Protein AF-A0A3N1QPF3-F1 (afdb_monomer_lite)

Structure (mmCIF, N/CA/C/O backbone):
data_AF-A0A3N1QPF3-F1
#
_entry.id   AF-A0A3N1QPF3-F1
#
loop_
_atom_site.group_PDB
_atom_site.id
_atom_site.type_symbol
_atom_site.label_atom_id
_atom_site.label_alt_id
_atom_site.label_comp_id
_atom_site.label_asym_id
_atom_site.label_entity_id
_atom_site.label_seq_id
_atom_site.pdbx_PDB_ins_code
_atom_site.Cartn_x
_atom_site.Cartn_y
_atom_site.Cartn_z
_atom_site.occupancy
_atom_site.B_iso_or_equiv
_atom_site.auth_seq_id
_atom_site.auth_comp_id
_atom_site.auth_asym_id
_atom_site.auth_atom_id
_atom_site.pdbx_PDB_model_num
ATOM 1 N N . MET A 1 1 ? -8.537 -11.549 -10.280 1.00 58.50 1 MET A N 1
ATOM 2 C CA . MET A 1 1 ? -7.767 -11.095 -11.447 1.00 58.50 1 MET A CA 1
ATOM 3 C C . MET A 1 1 ? -8.236 -9.709 -11.855 1.00 58.50 1 MET A C 1
ATOM 5 O O . MET A 1 1 ? -9.375 -9.559 -12.296 1.00 58.50 1 MET A O 1
ATOM 9 N N . VAL A 1 2 ? -7.384 -8.704 -11.651 1.00 66.38 2 VAL A N 1
ATOM 10 C CA . VAL A 1 2 ? -7.637 -7.300 -12.033 1.00 66.38 2 VAL A CA 1
ATOM 11 C C . VAL A 1 2 ? -7.637 -7.158 -13.560 1.00 66.38 2 VAL A C 1
ATOM 13 O O . VAL A 1 2 ? -6.760 -7.697 -14.236 1.00 66.38 2 VAL A O 1
ATOM 16 N N . ARG A 1 3 ? -8.607 -6.430 -14.134 1.00 69.81 3 ARG A N 1
ATOM 17 C CA . ARG A 1 3 ? -8.648 -6.203 -15.590 1.00 69.81 3 ARG A CA 1
ATOM 18 C C . ARG A 1 3 ? -7.590 -5.172 -15.995 1.00 69.81 3 ARG A C 1
ATOM 20 O O . ARG A 1 3 ? -7.490 -4.105 -15.394 1.00 69.81 3 ARG A O 1
ATOM 27 N N . ARG A 1 4 ? -6.826 -5.473 -17.048 1.00 68.19 4 ARG A N 1
ATOM 28 C CA . ARG A 1 4 ? -5.718 -4.634 -17.532 1.00 68.19 4 ARG A CA 1
ATOM 29 C C . ARG A 1 4 ? -6.187 -3.682 -18.633 1.00 68.19 4 ARG A C 1
ATOM 31 O O . ARG A 1 4 ? -6.925 -4.093 -19.527 1.00 68.19 4 ARG A O 1
ATOM 38 N N . LEU A 1 5 ? -5.766 -2.422 -18.566 1.00 58.72 5 LEU A N 1
ATOM 39 C CA . LEU A 1 5 ? -5.985 -1.431 -19.625 1.00 58.72 5 LEU A CA 1
ATOM 40 C C . LEU A 1 5 ? -4.748 -1.366 -20.533 1.00 58.72 5 LEU A C 1
ATOM 42 O O . LEU A 1 5 ? -3.650 -1.127 -20.038 1.00 58.72 5 LEU A O 1
ATOM 46 N N . SER A 1 6 ? -4.922 -1.602 -21.837 1.00 46.03 6 SER A N 1
ATOM 47 C CA . SER A 1 6 ? -3.844 -1.528 -22.834 1.00 46.03 6 SER A CA 1
ATOM 48 C C . SER A 1 6 ? -3.499 -0.084 -23.187 1.00 46.03 6 SER A C 1
ATOM 50 O O . SER A 1 6 ? -4.403 0.691 -23.492 1.00 46.03 6 SER A O 1
ATOM 52 N N . GLY A 1 7 ? -2.203 0.238 -23.228 1.00 46.12 7 GLY A N 1
ATOM 53 C CA . GLY A 1 7 ? -1.688 1.586 -23.492 1.00 46.12 7 GLY A CA 1
ATOM 54 C C . GLY A 1 7 ? -1.621 2.441 -22.225 1.00 46.12 7 GLY A C 1
ATOM 55 O O . GLY A 1 7 ? -2.417 2.246 -21.302 1.00 46.12 7 GLY A O 1
ATOM 56 N N . ALA A 1 8 ? -0.685 3.400 -22.182 1.00 43.81 8 ALA A N 1
ATOM 57 C CA . ALA A 1 8 ? -0.620 4.466 -21.174 1.00 43.81 8 ALA A CA 1
ATOM 58 C C . ALA A 1 8 ? -1.839 5.388 -21.338 1.00 43.81 8 ALA A C 1
ATOM 60 O O . ALA A 1 8 ? -1.758 6.534 -21.773 1.00 43.81 8 ALA A O 1
ATOM 61 N N . THR A 1 9 ? -3.026 4.835 -21.120 1.00 42.06 9 THR A N 1
ATOM 62 C CA . THR A 1 9 ? -4.259 5.498 -21.487 1.00 42.06 9 THR A CA 1
ATOM 63 C C . THR A 1 9 ? -4.557 6.487 -20.382 1.00 42.06 9 THR A C 1
ATOM 65 O O . THR A 1 9 ? -5.087 6.138 -19.333 1.00 42.06 9 THR A O 1
ATOM 68 N N . ARG A 1 10 ? -4.265 7.752 -20.670 1.00 45.09 10 ARG A N 1
ATOM 69 C CA . ARG A 1 10 ? -4.699 8.943 -19.93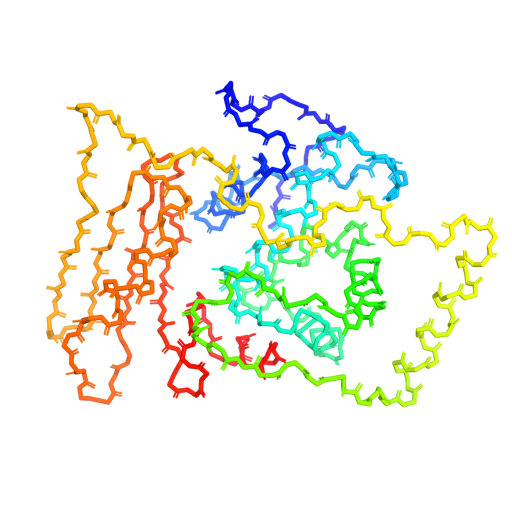0 1.00 45.09 10 ARG A CA 1
ATOM 70 C C . ARG A 1 10 ? -6.229 9.050 -19.770 1.00 45.09 10 ARG A C 1
ATOM 72 O O . ARG A 1 10 ? -6.704 10.019 -19.195 1.00 45.09 10 ARG A O 1
ATOM 79 N N . ALA A 1 11 ? -7.002 8.075 -20.265 1.00 40.00 11 ALA A N 1
ATOM 80 C CA . ALA A 1 11 ? -8.464 8.068 -20.351 1.00 40.00 11 ALA A CA 1
ATOM 81 C C . ALA A 1 11 ? -9.202 8.097 -18.999 1.00 40.00 11 ALA A C 1
ATOM 83 O O . ALA A 1 11 ? -10.427 8.037 -18.984 1.00 40.00 11 ALA A O 1
ATOM 84 N N . ALA A 1 12 ? -8.494 8.201 -17.876 1.00 43.81 12 ALA A N 1
ATOM 85 C CA . ALA A 1 12 ? -9.105 8.393 -16.568 1.00 43.81 12 ALA A CA 1
ATOM 86 C C . ALA A 1 12 ? -8.240 9.244 -15.625 1.00 43.81 12 ALA A C 1
ATOM 88 O O . ALA A 1 12 ? -8.283 9.020 -14.422 1.00 43.81 12 ALA A O 1
ATOM 89 N N . VAL A 1 13 ? -7.432 10.183 -16.135 1.00 45.72 13 VAL A N 1
ATOM 90 C CA . VAL A 1 13 ? -6.827 11.206 -15.264 1.00 45.72 13 VAL A CA 1
ATOM 91 C C . VAL A 1 13 ? -7.917 12.251 -15.003 1.00 45.72 13 VAL A C 1
ATOM 93 O O . VAL A 1 13 ? -8.289 12.946 -15.951 1.00 45.72 13 VAL A O 1
ATOM 96 N N . PRO A 1 14 ? -8.494 12.342 -13.790 1.00 42.75 14 PRO A N 1
ATOM 97 C CA . PRO A 1 14 ? -9.473 13.378 -13.489 1.00 42.75 14 PRO A CA 1
ATOM 98 C C . PRO A 1 14 ? -8.820 14.750 -13.686 1.00 42.75 14 PRO A C 1
ATOM 100 O O . PRO A 1 14 ? -7.653 14.936 -13.334 1.00 42.75 14 PRO A O 1
ATOM 103 N N . GLU A 1 15 ? -9.548 15.712 -14.252 1.00 39.09 15 GLU A N 1
ATOM 104 C CA . GLU A 1 15 ? -9.059 17.090 -14.340 1.00 39.09 15 GLU A CA 1
ATOM 105 C C . GLU A 1 15 ? -8.636 17.579 -12.943 1.00 39.09 15 GLU A C 1
ATOM 107 O O . GLU A 1 15 ? -9.408 17.491 -11.988 1.00 39.09 15 GLU A O 1
ATOM 112 N N . GLY A 1 16 ? -7.395 18.063 -12.818 1.00 42.41 16 GLY A N 1
ATOM 113 C CA . GLY A 1 16 ? -6.859 18.620 -11.572 1.00 42.41 16 GLY A CA 1
ATOM 114 C C . GLY A 1 16 ? -5.963 17.702 -10.731 1.00 42.41 16 GLY A C 1
ATOM 115 O O . GLY A 1 16 ? -5.537 18.135 -9.666 1.00 42.41 16 GLY A O 1
ATOM 116 N N . THR A 1 17 ? -5.639 16.477 -11.166 1.00 50.59 17 THR A N 1
ATOM 117 C CA . THR A 1 17 ? -4.553 15.706 -10.529 1.00 50.59 17 THR A CA 1
ATOM 118 C C . THR A 1 17 ? -3.213 16.062 -11.160 1.00 50.59 17 THR A C 1
ATOM 120 O O . THR A 1 17 ? -3.040 15.862 -12.369 1.00 50.59 17 THR A O 1
ATOM 123 N N . ASP A 1 18 ? -2.253 16.514 -10.352 1.00 54.97 18 ASP A N 1
ATOM 124 C CA . ASP A 1 18 ? -0.854 16.543 -10.762 1.00 54.97 18 ASP A CA 1
ATOM 125 C C . ASP A 1 18 ? -0.483 15.127 -11.198 1.00 54.97 18 ASP A C 1
ATOM 127 O O . ASP A 1 18 ? -0.748 14.136 -10.510 1.00 54.97 18 ASP A O 1
ATOM 131 N N . GLY A 1 19 ? 0.016 14.996 -12.425 1.00 62.47 19 GLY A N 1
ATOM 132 C CA . GLY A 1 19 ? 0.041 13.713 -13.122 1.00 62.47 19 GLY A CA 1
ATOM 133 C C . GLY A 1 19 ? 1.011 12.682 -12.537 1.00 62.47 19 GLY A C 1
ATOM 134 O O . GLY A 1 19 ? 1.323 11.725 -13.220 1.00 62.47 19 GLY A O 1
ATOM 135 N N . TRP A 1 20 ? 1.504 12.854 -11.314 1.00 73.81 20 TRP A N 1
ATOM 136 C CA . TRP A 1 20 ? 2.480 11.988 -10.658 1.00 73.81 20 TRP A CA 1
ATOM 137 C C . TRP A 1 20 ? 1.835 10.942 -9.754 1.00 73.81 20 TRP A C 1
ATOM 139 O O . TRP A 1 20 ? 2.455 9.925 -9.483 1.00 73.81 20 TRP A O 1
ATOM 149 N N . THR A 1 21 ? 0.589 11.138 -9.320 1.00 76.62 21 THR A N 1
ATOM 150 C CA . THR A 1 21 ? -0.117 10.231 -8.391 1.00 76.62 21 THR A CA 1
ATOM 151 C C . THR A 1 21 ? -1.486 9.788 -8.885 1.00 76.62 21 THR A C 1
ATOM 153 O O . THR A 1 21 ? -2.228 9.129 -8.157 1.00 76.62 21 THR A O 1
ATOM 156 N N . TRP A 1 22 ? -1.815 10.072 -10.146 1.00 79.12 22 TRP A N 1
ATOM 157 C CA . TRP A 1 22 ? -3.132 9.808 -10.735 1.00 79.12 22 TRP A CA 1
ATOM 158 C C . TRP A 1 22 ? -3.621 8.356 -10.571 1.00 79.12 22 TRP A C 1
ATOM 160 O O . TRP A 1 22 ? -4.824 8.126 -10.471 1.00 79.12 22 TRP A O 1
ATOM 170 N N . ALA A 1 23 ? -2.713 7.372 -10.526 1.00 84.00 23 ALA A N 1
ATOM 171 C CA . ALA A 1 23 ? -3.072 5.960 -10.385 1.00 84.00 23 ALA A CA 1
ATOM 172 C C . ALA A 1 23 ? -3.202 5.497 -8.921 1.00 84.00 23 ALA A C 1
ATOM 174 O O . ALA A 1 23 ? -3.710 4.404 -8.675 1.00 84.00 23 ALA A O 1
ATOM 175 N N . LEU A 1 24 ? -2.787 6.298 -7.933 1.00 85.62 24 LEU A N 1
ATOM 176 C CA . LEU A 1 24 ? -2.864 5.917 -6.521 1.00 85.62 24 LEU A CA 1
ATOM 177 C C . LEU A 1 24 ? -4.317 5.710 -6.037 1.00 85.62 24 LEU A C 1
ATOM 179 O O . LEU A 1 24 ? -4.578 4.679 -5.417 1.00 85.62 24 LEU A O 1
ATOM 183 N N . PRO A 1 25 ? -5.305 6.570 -6.370 1.00 86.94 25 PRO A N 1
ATOM 184 C CA . PRO A 1 25 ? -6.717 6.282 -6.089 1.00 86.94 25 PRO A CA 1
ATOM 185 C C . PRO A 1 25 ? -7.203 4.932 -6.643 1.00 86.94 25 PRO A C 1
ATOM 187 O O . PRO A 1 25 ? -8.023 4.265 -6.008 1.00 86.94 25 PRO A O 1
ATOM 190 N N . LEU A 1 26 ? -6.671 4.495 -7.793 1.00 89.69 26 LEU A N 1
ATOM 191 C CA . LEU A 1 26 ? -7.060 3.232 -8.430 1.00 89.69 26 LEU A CA 1
ATOM 192 C C . LEU A 1 26 ? -6.646 2.012 -7.604 1.00 89.69 26 LEU A C 1
ATOM 194 O O . LEU A 1 26 ? -7.301 0.977 -7.706 1.00 89.69 26 LEU A O 1
ATOM 198 N N . VAL A 1 27 ? -5.604 2.117 -6.772 1.00 92.19 27 VAL A N 1
ATOM 199 C CA . VAL A 1 27 ? -5.208 1.053 -5.832 1.00 92.19 27 VAL A CA 1
ATOM 200 C C . VAL A 1 27 ? -6.359 0.759 -4.877 1.00 92.19 27 VAL A C 1
ATOM 202 O O . VAL A 1 27 ? -6.833 -0.372 -4.790 1.00 92.19 27 VAL A O 1
ATOM 205 N N . PHE A 1 28 ? -6.856 1.797 -4.208 1.00 92.25 28 PHE A N 1
ATOM 206 C CA . PHE A 1 28 ? -7.917 1.681 -3.211 1.00 92.25 28 PHE A CA 1
ATOM 207 C C . PHE A 1 28 ? -9.238 1.240 -3.837 1.00 92.25 28 PHE A C 1
ATOM 209 O O . PHE A 1 28 ? -9.885 0.324 -3.334 1.00 92.25 28 PHE A O 1
ATOM 216 N N . GLN A 1 29 ? -9.595 1.811 -4.989 1.00 90.56 29 GLN A N 1
ATOM 217 C CA . GLN A 1 29 ? -10.780 1.392 -5.743 1.00 90.56 29 GLN A CA 1
ATOM 218 C C . GLN A 1 29 ? -10.693 -0.077 -6.173 1.00 90.56 29 GLN A C 1
ATOM 220 O O . GLN A 1 29 ? -11.681 -0.808 -6.093 1.00 90.56 29 GLN A O 1
ATOM 225 N N . SER A 1 30 ? -9.508 -0.533 -6.589 1.00 92.44 30 SER A N 1
ATOM 226 C CA . SER A 1 30 ? -9.303 -1.921 -7.006 1.00 92.44 30 SER A CA 1
ATOM 227 C C . SER A 1 30 ? -9.404 -2.900 -5.840 1.00 92.44 30 SER A C 1
ATOM 229 O O . SER A 1 30 ? -9.982 -3.971 -5.998 1.00 92.44 30 SER A O 1
ATOM 231 N N . LEU A 1 31 ? -8.888 -2.532 -4.665 1.00 92.56 31 LEU A N 1
ATOM 232 C CA . LEU A 1 31 ? -8.998 -3.340 -3.450 1.00 92.56 31 LEU A CA 1
ATOM 233 C C . LEU A 1 31 ? -10.435 -3.377 -2.909 1.00 92.56 31 LEU A C 1
ATOM 235 O O . LEU A 1 31 ? -10.896 -4.428 -2.468 1.00 92.56 31 LEU A O 1
ATOM 239 N N . ALA A 1 32 ? -11.158 -2.257 -2.979 1.00 91.38 32 ALA A N 1
ATOM 240 C CA . ALA A 1 32 ? -12.550 -2.170 -2.545 1.00 91.38 32 ALA A CA 1
ATOM 241 C C . ALA A 1 32 ? -13.521 -2.887 -3.500 1.00 91.38 32 ALA A C 1
ATOM 243 O O . ALA A 1 32 ? -14.587 -3.336 -3.081 1.00 91.38 32 ALA A O 1
ATOM 244 N N . SER A 1 33 ? -13.195 -2.987 -4.792 1.00 88.44 33 SER A N 1
ATOM 245 C CA . SER A 1 33 ? -14.048 -3.640 -5.796 1.00 88.44 33 SER A CA 1
ATOM 246 C C . SER A 1 33 ? -13.236 -4.412 -6.848 1.00 88.44 33 SER A C 1
ATOM 248 O O . SER A 1 33 ? -13.173 -4.008 -8.014 1.00 88.44 33 SER A O 1
ATOM 250 N N . PRO A 1 34 ? -12.656 -5.576 -6.484 1.00 83.69 34 PRO A N 1
ATOM 251 C CA . PRO A 1 34 ? -11.753 -6.326 -7.364 1.00 83.69 34 PRO A CA 1
ATOM 252 C C . PRO A 1 34 ? -12.381 -6.800 -8.682 1.00 83.69 34 PRO A C 1
ATOM 254 O O . PRO A 1 34 ? -11.689 -6.937 -9.687 1.00 83.69 34 PRO A O 1
ATOM 257 N N . SER A 1 35 ? -13.694 -7.053 -8.704 1.00 78.81 35 SER A N 1
ATOM 258 C CA . SER A 1 35 ? -14.417 -7.554 -9.886 1.00 78.81 35 SER A CA 1
ATOM 259 C C . SER A 1 35 ? -14.578 -6.509 -10.995 1.00 78.81 35 SER A C 1
ATOM 261 O O . SER A 1 35 ? -14.705 -6.864 -12.169 1.00 78.81 35 SER A O 1
ATOM 263 N N . THR A 1 36 ? -14.552 -5.226 -10.636 1.00 78.69 36 THR A N 1
ATOM 264 C CA . THR A 1 36 ? -14.658 -4.088 -11.560 1.00 78.69 36 THR A CA 1
ATOM 265 C C . THR A 1 36 ? -13.344 -3.327 -11.701 1.00 78.69 36 THR A C 1
ATOM 267 O O . THR A 1 36 ? -13.258 -2.415 -12.524 1.00 78.69 36 THR A O 1
ATOM 270 N N . ALA A 1 37 ? -12.331 -3.709 -10.919 1.00 78.06 37 ALA A N 1
ATOM 271 C CA . ALA A 1 37 ? -11.019 -3.092 -10.878 1.00 78.06 37 ALA A CA 1
ATOM 272 C C . ALA A 1 37 ? -10.373 -3.039 -12.265 1.00 78.06 37 ALA A C 1
ATOM 274 O O . ALA A 1 37 ? -10.265 -4.051 -12.971 1.00 78.06 37 ALA A O 1
ATOM 275 N N . ARG A 1 38 ? -9.912 -1.842 -12.630 1.00 80.62 38 ARG A N 1
ATOM 276 C CA . ARG A 1 38 ? -9.085 -1.600 -13.807 1.00 80.62 38 ARG A CA 1
ATOM 277 C C . ARG A 1 38 ? -7.836 -0.862 -13.370 1.00 80.62 38 ARG A C 1
ATOM 279 O O . ARG A 1 38 ? -7.938 0.180 -12.732 1.00 80.62 38 ARG A O 1
ATOM 286 N N . PHE A 1 39 ? -6.680 -1.393 -13.745 1.00 86.44 39 PHE A N 1
ATOM 287 C CA . PHE A 1 39 ? -5.395 -0.781 -13.433 1.00 86.44 39 PHE A CA 1
ATOM 288 C C . PHE A 1 39 ? -4.568 -0.615 -14.717 1.00 86.44 39 PHE A C 1
ATOM 290 O O . PHE A 1 39 ? -4.664 -1.474 -15.609 1.00 86.44 39 PHE A O 1
ATOM 297 N N . PRO A 1 40 ? -3.804 0.484 -14.865 1.00 83.44 40 PRO A N 1
ATOM 298 C CA . PRO A 1 40 ? -2.919 0.664 -16.011 1.00 83.44 40 PRO A CA 1
ATOM 299 C C . PRO A 1 40 ? -1.894 -0.459 -16.142 1.00 83.44 40 PRO A C 1
ATOM 301 O O . PRO A 1 40 ? -1.381 -0.971 -15.147 1.00 83.44 40 PRO A O 1
ATOM 304 N N . GLN A 1 41 ? -1.574 -0.806 -17.388 1.00 81.62 41 GLN A N 1
ATOM 305 C CA . GLN A 1 41 ? -0.372 -1.577 -17.673 1.00 81.62 41 GLN A CA 1
ATOM 306 C C . GLN A 1 41 ? 0.883 -0.768 -17.383 1.00 81.62 41 GLN A C 1
ATOM 308 O O . GLN A 1 41 ? 0.885 0.457 -17.546 1.00 81.62 41 GLN A O 1
ATOM 313 N N . ARG A 1 42 ? 1.959 -1.470 -17.012 1.00 81.94 42 ARG A N 1
ATOM 314 C CA . ARG A 1 42 ? 3.296 -0.895 -16.996 1.00 81.94 42 ARG A CA 1
ATOM 315 C C . ARG A 1 42 ? 3.548 -0.147 -18.315 1.00 81.94 42 ARG A C 1
ATOM 317 O O . ARG A 1 42 ? 3.424 -0.747 -19.386 1.00 81.94 42 ARG A O 1
ATOM 324 N N . PRO A 1 43 ? 3.903 1.143 -18.247 1.00 73.62 43 PRO A N 1
ATOM 325 C CA . PRO A 1 43 ? 4.260 1.920 -19.423 1.00 73.62 43 PRO A CA 1
ATOM 326 C C . PRO A 1 43 ? 5.396 1.253 -20.211 1.00 73.62 43 PRO A C 1
ATOM 328 O O . PRO A 1 43 ? 6.344 0.740 -19.618 1.00 73.62 43 PRO A O 1
ATOM 331 N N . GLY A 1 44 ? 5.30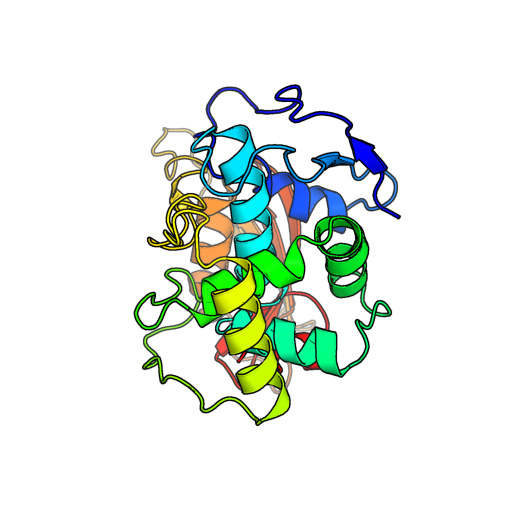2 1.275 -21.546 1.00 58.56 44 GLY A N 1
ATOM 332 C CA . GLY A 1 44 ? 6.331 0.739 -22.450 1.00 58.56 44 GLY A CA 1
ATOM 333 C C . GLY A 1 44 ? 7.601 1.596 -22.541 1.00 58.56 44 GLY A C 1
ATOM 334 O O . GLY A 1 44 ? 8.577 1.163 -23.149 1.00 58.56 44 GLY A O 1
ATOM 335 N N . GLY A 1 45 ? 7.587 2.784 -21.930 1.00 54.59 45 GLY A N 1
ATOM 336 C CA . GLY A 1 45 ? 8.745 3.651 -21.769 1.00 54.59 45 GLY A CA 1
ATOM 337 C C . GLY A 1 45 ? 9.767 3.071 -20.796 1.00 54.59 45 GLY A C 1
ATOM 338 O O . GLY A 1 45 ? 9.420 2.460 -19.779 1.00 54.59 45 GLY A O 1
ATOM 339 N N . GLY A 1 46 ? 11.051 3.269 -21.095 1.00 48.00 46 GLY A N 1
ATOM 340 C CA . GLY A 1 46 ? 12.106 3.004 -20.121 1.00 48.00 46 GLY A CA 1
ATOM 341 C C . GLY A 1 46 ? 11.901 3.854 -18.855 1.00 48.00 46 GLY A C 1
ATOM 342 O O . GLY A 1 46 ? 11.250 4.896 -18.913 1.00 48.00 46 GLY A O 1
ATOM 343 N N . PRO A 1 47 ? 12.491 3.480 -17.708 1.00 44.69 47 PRO A N 1
ATOM 344 C CA . PRO A 1 47 ? 12.337 4.186 -16.426 1.00 44.69 47 PRO A CA 1
ATOM 345 C C . PRO A 1 47 ? 12.870 5.635 -16.413 1.00 44.69 47 PRO A C 1
ATOM 347 O O . PRO A 1 47 ? 12.935 6.235 -15.350 1.00 44.69 47 PRO A O 1
ATOM 350 N N . HIS A 1 48 ? 13.272 6.179 -17.565 1.00 46.34 48 HIS A N 1
ATOM 351 C CA . HIS A 1 48 ? 13.822 7.520 -17.763 1.00 46.34 48 HIS A CA 1
ATOM 352 C C . HIS A 1 48 ? 12.835 8.483 -18.442 1.00 46.34 48 HIS A C 1
ATOM 354 O O . HIS A 1 48 ? 13.142 9.665 -18.590 1.00 46.34 48 HIS A O 1
ATOM 360 N N . GLU A 1 49 ? 11.667 8.000 -18.876 1.00 51.81 49 GLU A N 1
ATOM 361 C CA . GLU A 1 49 ? 10.609 8.855 -19.410 1.00 51.81 49 GLU A CA 1
ATOM 362 C C . GLU A 1 49 ? 9.859 9.516 -18.250 1.00 51.81 49 GLU A C 1
ATOM 364 O O . GLU A 1 49 ? 9.036 8.897 -17.581 1.00 51.81 49 GLU A O 1
ATOM 369 N N . VAL A 1 50 ? 10.133 10.805 -18.027 1.00 55.75 50 VAL A N 1
ATOM 370 C CA . VAL A 1 50 ? 9.475 11.680 -17.031 1.00 55.75 50 VAL A CA 1
ATOM 371 C C . VAL A 1 50 ? 8.051 12.055 -17.476 1.00 55.75 50 VAL A C 1
ATOM 373 O O . VAL A 1 50 ? 7.514 13.115 -17.156 1.00 55.75 50 VAL A O 1
ATOM 376 N N . GLU A 1 51 ? 7.416 11.202 -18.278 1.00 63.56 51 GLU A N 1
ATOM 377 C CA . GLU A 1 51 ? 6.040 11.417 -18.677 1.00 63.56 51 GLU A CA 1
ATOM 378 C C . GLU A 1 51 ? 5.133 11.177 -17.464 1.00 63.56 51 GLU A C 1
ATOM 380 O O . GLU A 1 51 ? 5.253 10.143 -16.802 1.00 63.56 51 GLU A O 1
ATOM 385 N N . PRO A 1 52 ? 4.173 12.070 -17.175 1.00 60.78 52 PRO A N 1
ATOM 386 C CA . PRO A 1 52 ? 3.266 11.905 -16.038 1.00 60.78 52 PRO A CA 1
ATOM 387 C C . PRO A 1 52 ? 2.571 10.524 -15.995 1.00 60.78 52 PRO A C 1
ATOM 389 O O . PRO A 1 52 ? 2.372 9.928 -14.937 1.00 60.78 52 PRO A O 1
ATOM 392 N N . GLY A 1 53 ? 2.277 9.937 -17.162 1.00 62.84 53 GLY A N 1
ATOM 393 C CA . GLY A 1 53 ? 1.732 8.579 -17.255 1.00 62.84 53 GLY A CA 1
ATOM 394 C C . GLY A 1 53 ? 2.619 7.509 -16.602 1.00 62.84 53 GLY A C 1
ATOM 395 O O . GLY A 1 53 ? 2.095 6.600 -15.958 1.00 62.84 53 GLY A O 1
ATOM 396 N N . VAL A 1 54 ? 3.944 7.647 -16.716 1.00 73.00 54 VAL A N 1
ATOM 397 C CA . VAL A 1 54 ? 4.935 6.731 -16.138 1.00 73.00 54 VAL A CA 1
ATOM 398 C C . VAL A 1 54 ? 5.021 6.896 -14.627 1.00 73.00 54 VAL A C 1
ATOM 400 O O . VAL A 1 54 ? 4.972 5.910 -13.891 1.00 73.00 54 VAL A O 1
ATOM 403 N N . LEU A 1 55 ? 5.074 8.141 -14.162 1.00 75.94 55 LEU A N 1
ATOM 404 C CA . LEU A 1 55 ? 5.244 8.474 -12.748 1.00 75.94 55 LEU A CA 1
ATOM 405 C C . LEU A 1 55 ? 4.068 7.993 -11.896 1.00 75.94 55 LEU A C 1
ATOM 407 O O . LEU A 1 55 ? 4.283 7.348 -10.872 1.00 75.94 55 LEU A O 1
ATOM 411 N N . GLY A 1 56 ? 2.831 8.184 -12.366 1.00 79.25 56 GLY A N 1
ATOM 412 C CA . GLY A 1 56 ? 1.643 7.708 -11.650 1.00 79.25 56 GLY A CA 1
ATOM 413 C C . GLY A 1 56 ? 1.625 6.207 -11.382 1.00 79.25 56 GLY A C 1
ATOM 414 O O . GLY A 1 56 ? 1.240 5.793 -10.290 1.00 79.25 56 GLY A O 1
ATOM 415 N N . TYR A 1 57 ? 2.077 5.387 -12.336 1.00 84.88 57 TYR A N 1
ATOM 416 C CA . TYR A 1 57 ? 2.134 3.931 -12.166 1.00 84.88 57 TYR A CA 1
ATOM 417 C C . TYR A 1 57 ? 3.078 3.523 -11.024 1.00 84.88 57 TYR A C 1
ATOM 419 O O . TYR A 1 57 ? 2.736 2.679 -10.191 1.00 84.88 57 TYR A O 1
ATOM 427 N N . TRP A 1 58 ? 4.259 4.139 -10.967 1.00 83.69 58 TRP A N 1
ATOM 428 C CA . TRP A 1 58 ? 5.267 3.835 -9.953 1.00 83.69 58 TRP A CA 1
ATOM 429 C C . TRP A 1 58 ? 4.950 4.468 -8.597 1.00 83.69 58 TRP A C 1
ATOM 431 O O . TRP A 1 58 ? 5.137 3.819 -7.568 1.00 83.69 58 TRP A O 1
ATOM 441 N N . ALA A 1 59 ? 4.390 5.678 -8.579 1.00 81.56 59 ALA A N 1
ATOM 442 C CA . ALA A 1 59 ? 3.880 6.295 -7.361 1.00 81.56 59 ALA A CA 1
ATOM 443 C C . ALA A 1 59 ? 2.755 5.463 -6.736 1.00 81.56 59 ALA A C 1
ATOM 445 O O . ALA A 1 59 ? 2.675 5.354 -5.515 1.00 81.56 59 ALA A O 1
ATOM 446 N N . ALA A 1 60 ? 1.914 4.820 -7.553 1.00 88.06 60 ALA A N 1
ATOM 447 C CA . ALA A 1 60 ? 0.892 3.910 -7.056 1.00 88.06 60 ALA A CA 1
ATOM 448 C C . ALA A 1 60 ? 1.484 2.634 -6.434 1.00 88.06 60 ALA A C 1
ATOM 450 O O . ALA A 1 60 ? 0.964 2.184 -5.416 1.00 88.06 60 ALA A O 1
ATOM 451 N N . LEU A 1 61 ? 2.579 2.082 -6.981 1.00 90.94 61 LEU A N 1
ATOM 452 C CA . LEU A 1 61 ? 3.309 0.983 -6.330 1.00 90.94 61 LEU A CA 1
ATOM 453 C C . LEU A 1 61 ? 3.849 1.435 -4.976 1.00 90.94 61 LEU A C 1
ATOM 455 O O . LEU A 1 61 ? 3.557 0.814 -3.960 1.00 90.94 61 LEU A O 1
ATOM 459 N N . GLN A 1 62 ? 4.591 2.541 -4.953 1.00 87.31 62 GLN A N 1
ATOM 460 C CA . GLN A 1 62 ? 5.158 3.082 -3.721 1.00 87.31 62 GLN A CA 1
ATOM 461 C C . GLN A 1 62 ? 4.075 3.356 -2.675 1.00 87.31 62 GLN A C 1
ATOM 463 O O . GLN A 1 62 ? 4.192 2.909 -1.538 1.00 87.31 62 GLN A O 1
ATOM 468 N N . GLY A 1 63 ? 2.990 4.022 -3.073 1.00 86.19 63 GLY A N 1
ATOM 469 C CA . GLY A 1 63 ? 1.861 4.310 -2.202 1.00 86.19 63 GLY A CA 1
ATOM 470 C C . GLY A 1 63 ? 1.136 3.049 -1.733 1.00 86.19 63 GLY A C 1
ATOM 471 O O . GLY A 1 63 ? 0.735 2.987 -0.581 1.00 86.19 63 GLY A O 1
ATOM 472 N N . PHE A 1 64 ? 1.017 2.006 -2.554 1.00 93.12 64 PHE A N 1
ATOM 473 C CA . PHE A 1 64 ? 0.478 0.720 -2.109 1.00 93.12 64 PHE A CA 1
ATOM 474 C C . PHE A 1 64 ? 1.357 0.081 -1.017 1.00 93.12 64 PHE A C 1
ATOM 476 O O . PHE A 1 64 ? 0.848 -0.333 0.028 1.00 93.12 64 PHE A O 1
ATOM 483 N N . LEU A 1 65 ? 2.678 0.045 -1.212 1.00 92.50 65 LEU A N 1
ATOM 484 C CA . LEU A 1 65 ? 3.605 -0.519 -0.225 1.00 92.50 65 LEU A CA 1
ATOM 485 C C . LEU A 1 65 ? 3.596 0.292 1.088 1.00 92.50 65 LEU A C 1
ATOM 487 O O . LEU A 1 65 ? 3.485 -0.301 2.164 1.00 92.50 65 LEU A O 1
ATOM 491 N N . THR A 1 66 ? 3.608 1.627 1.005 1.00 87.69 66 THR A N 1
ATOM 492 C CA . THR A 1 66 ? 3.573 2.524 2.174 1.00 87.69 66 THR A CA 1
ATOM 493 C C . THR A 1 66 ? 2.212 2.498 2.872 1.00 87.69 66 THR A C 1
ATOM 495 O O . THR A 1 66 ? 2.130 2.256 4.072 1.00 87.69 66 THR A O 1
ATOM 498 N N . TYR A 1 67 ? 1.127 2.747 2.139 1.00 88.56 67 TYR A N 1
ATOM 499 C CA . TYR A 1 67 ? -0.181 3.080 2.709 1.00 88.56 67 TYR A CA 1
ATOM 500 C C . TYR A 1 67 ? -1.147 1.913 2.813 1.00 88.56 67 TYR A C 1
ATOM 502 O O . TYR A 1 67 ? -2.145 2.032 3.514 1.00 88.56 67 TYR A O 1
ATOM 510 N N . VAL A 1 68 ? -0.900 0.791 2.140 1.00 94.06 68 VAL A N 1
ATOM 511 C CA . VAL A 1 68 ? -1.728 -0.413 2.295 1.00 94.06 68 VAL A CA 1
ATOM 512 C C . VAL A 1 68 ? -0.994 -1.431 3.154 1.00 94.06 68 VAL A C 1
ATOM 514 O O . VAL A 1 68 ? -1.509 -1.832 4.197 1.00 94.06 68 VAL A O 1
ATOM 517 N N . LEU A 1 69 ? 0.231 -1.803 2.775 1.00 94.75 69 LEU A N 1
ATOM 518 C CA . LEU A 1 69 ? 1.014 -2.789 3.528 1.00 94.75 69 LEU A CA 1
ATOM 519 C C . LEU A 1 69 ? 1.683 -2.198 4.780 1.00 94.75 69 LEU A C 1
ATOM 521 O O . LEU A 1 69 ? 2.084 -2.940 5.683 1.00 94.75 69 LEU A O 1
ATOM 525 N N . GLY A 1 70 ? 1.787 -0.869 4.873 1.00 90.25 70 GLY A N 1
ATOM 526 C CA . GLY A 1 70 ? 2.473 -0.211 5.983 1.00 90.25 70 GLY A CA 1
ATOM 527 C C . GLY A 1 70 ? 3.970 -0.510 5.990 1.00 90.25 70 GLY A C 1
ATOM 528 O O . GLY A 1 70 ? 4.561 -0.590 7.065 1.00 90.25 70 GLY A O 1
ATOM 529 N N . TRP A 1 71 ? 4.580 -0.800 4.840 1.00 89.81 71 TRP A N 1
ATOM 530 C CA . TRP A 1 71 ? 6.003 -1.114 4.761 1.00 89.81 71 TRP A CA 1
ATOM 531 C C . TRP A 1 71 ? 6.817 0.169 4.762 1.00 89.81 71 TRP A C 1
ATOM 533 O O . TRP A 1 71 ? 6.678 1.003 3.879 1.00 89.81 71 TRP A O 1
ATOM 543 N N . ARG A 1 72 ? 7.719 0.316 5.730 1.00 82.00 72 ARG A N 1
ATOM 544 C CA . ARG A 1 72 ? 8.695 1.410 5.726 1.00 82.00 72 ARG A CA 1
ATOM 545 C C . ARG A 1 72 ? 9.917 1.080 4.872 1.00 82.00 72 ARG A C 1
ATOM 547 O O . ARG A 1 72 ? 10.504 1.969 4.262 1.00 82.00 72 ARG A O 1
ATOM 554 N N . ARG A 1 73 ? 10.299 -0.198 4.849 1.00 84.12 73 ARG A N 1
ATOM 555 C CA . ARG A 1 73 ? 11.406 -0.776 4.080 1.00 84.12 73 ARG A CA 1
ATOM 556 C C . ARG A 1 73 ? 10.834 -1.597 2.933 1.00 84.12 73 ARG A C 1
ATOM 558 O O . ARG A 1 73 ? 10.635 -2.807 3.054 1.00 84.12 73 ARG A O 1
ATOM 565 N N . HIS A 1 74 ? 10.525 -0.915 1.829 1.00 88.50 74 HIS A N 1
ATOM 566 C CA . HIS A 1 74 ? 9.976 -1.553 0.628 1.00 88.50 74 HIS A CA 1
ATOM 567 C C . HIS A 1 74 ? 10.929 -2.614 0.083 1.00 88.50 74 HIS A C 1
ATOM 569 O O . HIS A 1 74 ? 10.481 -3.687 -0.308 1.00 88.50 74 HIS A O 1
ATOM 575 N N . ASP A 1 75 ? 12.237 -2.349 0.141 1.00 8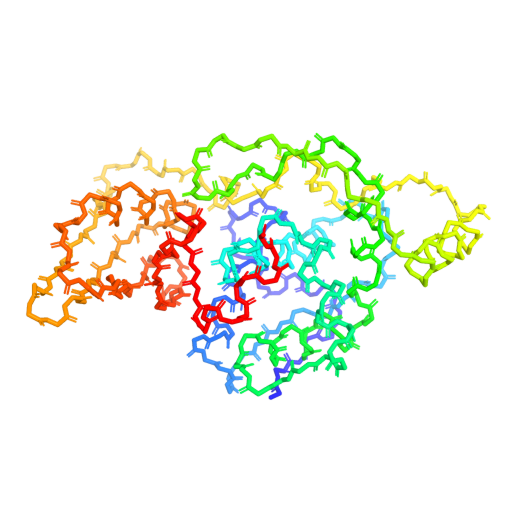6.88 75 ASP A N 1
ATOM 576 C CA . ASP A 1 75 ? 13.288 -3.304 -0.198 1.00 86.88 75 ASP A CA 1
ATOM 577 C C . ASP A 1 75 ? 13.125 -4.615 0.586 1.00 86.88 75 ASP A C 1
ATOM 579 O O . ASP A 1 75 ? 13.078 -5.696 0.007 1.00 86.88 75 ASP A O 1
ATOM 583 N N . ARG A 1 76 ? 12.970 -4.527 1.909 1.00 89.50 76 ARG A N 1
ATOM 584 C CA . ARG A 1 76 ? 12.868 -5.693 2.789 1.00 89.50 76 ARG A CA 1
ATOM 585 C C . ARG A 1 76 ? 11.552 -6.444 2.602 1.00 89.50 76 ARG A C 1
ATOM 587 O O . ARG A 1 76 ? 11.550 -7.671 2.521 1.00 89.50 76 ARG A O 1
ATOM 594 N N . GLY A 1 77 ? 10.441 -5.715 2.496 1.00 93.69 77 GLY A N 1
ATOM 595 C CA . GLY A 1 77 ? 9.123 -6.307 2.270 1.00 93.69 77 GLY A CA 1
ATOM 596 C C . GLY A 1 77 ? 9.041 -7.054 0.936 1.00 93.69 77 GLY A C 1
ATOM 597 O O . GLY A 1 77 ? 8.554 -8.183 0.890 1.00 93.69 77 GLY A O 1
ATOM 598 N N . LEU A 1 78 ? 9.584 -6.467 -0.136 1.00 95.31 78 LEU A N 1
ATOM 599 C CA . LEU A 1 78 ? 9.620 -7.095 -1.456 1.00 95.31 78 LEU A CA 1
ATOM 600 C C . LEU A 1 78 ? 10.578 -8.289 -1.506 1.00 95.31 78 LEU A C 1
ATOM 602 O O . LEU A 1 78 ? 10.187 -9.321 -2.047 1.00 95.31 78 LEU A O 1
ATOM 606 N N . ARG A 1 79 ? 11.775 -8.198 -0.902 1.00 94.88 79 ARG A N 1
ATOM 607 C CA . ARG A 1 79 ? 12.691 -9.348 -0.766 1.00 94.88 79 ARG A CA 1
ATOM 608 C C . ARG A 1 79 ? 12.003 -10.511 -0.060 1.00 94.88 79 ARG A C 1
ATOM 610 O O . ARG A 1 79 ? 11.914 -11.594 -0.623 1.00 94.88 79 ARG A O 1
ATOM 617 N N . TRP A 1 80 ? 11.386 -10.260 1.098 1.00 96.44 80 TRP A N 1
ATOM 618 C CA . TRP A 1 80 ? 10.611 -11.279 1.812 1.00 96.44 80 TRP A CA 1
ATOM 619 C C . TRP A 1 80 ? 9.504 -11.893 0.949 1.00 96.44 80 TRP A C 1
ATOM 621 O O . TRP A 1 80 ? 9.322 -13.110 0.955 1.00 96.44 80 TRP A O 1
ATOM 631 N N . TRP A 1 81 ? 8.747 -11.070 0.221 1.00 97.69 81 TRP A N 1
ATOM 632 C CA . TRP A 1 81 ? 7.662 -11.557 -0.629 1.00 97.69 81 TRP A CA 1
ATOM 633 C C . TRP A 1 81 ? 8.194 -12.472 -1.738 1.00 97.69 81 TRP A C 1
ATOM 635 O O . TRP A 1 81 ? 7.617 -13.531 -1.984 1.00 97.69 81 TRP A O 1
ATOM 645 N N . ILE A 1 82 ? 9.324 -12.110 -2.351 1.00 97.31 82 ILE A N 1
ATOM 646 C CA . ILE A 1 82 ? 10.013 -12.922 -3.361 1.00 97.31 82 ILE A CA 1
ATOM 647 C C . ILE A 1 82 ? 10.551 -14.220 -2.744 1.00 97.31 82 ILE A C 1
ATOM 649 O O . ILE A 1 82 ? 10.256 -15.294 -3.266 1.00 97.31 82 ILE A O 1
ATOM 653 N N . ASP A 1 83 ? 11.242 -14.146 -1.606 1.00 96.94 83 ASP A N 1
ATOM 654 C CA . ASP A 1 83 ? 11.829 -15.298 -0.903 1.00 96.94 83 ASP A CA 1
ATOM 655 C C . ASP A 1 83 ? 10.769 -16.304 -0.429 1.00 96.94 83 ASP A C 1
ATOM 657 O O . ASP A 1 83 ? 11.030 -17.501 -0.303 1.00 96.94 83 ASP A O 1
ATOM 661 N N . LYS A 1 84 ? 9.538 -15.840 -0.178 1.00 97.19 84 LYS A N 1
ATOM 662 C CA . LYS A 1 84 ? 8.382 -16.690 0.144 1.00 97.19 84 LYS A CA 1
ATOM 663 C C . LYS A 1 84 ? 7.662 -17.262 -1.076 1.00 97.19 84 LYS A C 1
ATOM 665 O O . LYS A 1 84 ? 6.628 -17.901 -0.904 1.00 97.19 84 LYS A O 1
ATOM 670 N N . GLY A 1 85 ? 8.190 -17.065 -2.282 1.00 97.12 85 GLY A N 1
ATOM 671 C CA . GLY A 1 85 ? 7.580 -17.568 -3.510 1.00 97.12 85 GLY A CA 1
ATOM 672 C C . GLY A 1 85 ? 6.359 -16.764 -3.956 1.00 97.12 85 GLY A C 1
ATOM 673 O O . GLY A 1 85 ? 5.503 -17.307 -4.645 1.00 97.12 85 GLY A O 1
ATOM 674 N N . ARG A 1 86 ? 6.285 -15.477 -3.584 1.00 97.25 86 ARG A N 1
ATOM 675 C CA . ARG A 1 86 ? 5.220 -14.529 -3.962 1.00 97.25 86 ARG A CA 1
ATOM 676 C C . ARG A 1 86 ? 3.821 -14.980 -3.525 1.00 97.25 86 ARG A C 1
ATOM 678 O O . ARG A 1 86 ? 2.955 -15.157 -4.379 1.00 97.25 86 ARG A O 1
ATOM 685 N N . PRO A 1 87 ? 3.578 -15.150 -2.211 1.00 96.31 87 PRO A N 1
ATOM 686 C CA . PRO A 1 87 ? 2.272 -15.567 -1.699 1.00 96.31 87 PRO A CA 1
ATOM 687 C C . PRO A 1 87 ? 1.143 -14.641 -2.179 1.00 96.31 87 PRO A C 1
ATOM 689 O O . PRO A 1 87 ? 1.331 -13.424 -2.266 1.00 96.31 87 PRO A O 1
ATOM 692 N N . THR A 1 88 ? -0.029 -15.220 -2.460 1.00 96.31 88 THR A N 1
ATOM 693 C CA . THR A 1 88 ? -1.228 -14.531 -2.988 1.00 96.31 88 THR A CA 1
ATOM 694 C C . THR A 1 88 ? -2.509 -14.887 -2.225 1.00 96.31 88 THR A C 1
ATOM 696 O O . THR A 1 88 ? -3.611 -14.638 -2.705 1.00 96.31 88 THR A O 1
ATOM 699 N N . GLU A 1 89 ? -2.403 -15.510 -1.051 1.00 92.94 89 GLU A N 1
ATOM 700 C CA . GLU A 1 89 ? -3.557 -15.909 -0.234 1.00 92.94 89 GLU A CA 1
ATOM 701 C C . GLU A 1 89 ? -4.245 -14.705 0.421 1.00 92.94 89 GLU A C 1
ATOM 703 O O . GLU A 1 89 ? -5.431 -14.758 0.744 1.00 92.94 89 GLU A O 1
ATOM 708 N N . ASP A 1 90 ? -3.501 -13.617 0.631 1.00 94.06 90 ASP A N 1
ATOM 709 C CA . ASP A 1 90 ? -4.042 -12.338 1.079 1.00 94.06 90 ASP A CA 1
ATOM 710 C C . ASP A 1 90 ? -4.429 -11.456 -0.121 1.00 94.06 90 ASP A C 1
ATOM 712 O O . ASP A 1 90 ? -3.621 -11.320 -1.044 1.00 94.06 90 ASP A O 1
ATOM 716 N N . PRO A 1 91 ? -5.604 -10.795 -0.107 1.00 94.19 91 PRO A N 1
ATOM 717 C CA . PRO A 1 91 ? -6.048 -9.950 -1.215 1.00 94.19 91 PRO A CA 1
ATOM 718 C C . PRO A 1 91 ? -5.075 -8.829 -1.599 1.00 94.19 91 PRO A C 1
ATOM 720 O O . PRO A 1 91 ? -4.978 -8.497 -2.779 1.00 94.19 91 PRO A O 1
ATOM 723 N N . HIS A 1 92 ? -4.331 -8.255 -0.647 1.00 95.69 92 HIS A N 1
ATOM 724 C CA . HIS A 1 92 ? -3.359 -7.207 -0.958 1.00 95.69 92 HIS A CA 1
ATOM 725 C C . HIS A 1 92 ? -2.136 -7.794 -1.671 1.00 95.69 92 HIS A C 1
ATOM 727 O O . HIS A 1 92 ? -1.667 -7.233 -2.658 1.00 95.69 92 HIS A O 1
ATOM 733 N N . LEU A 1 93 ? -1.636 -8.952 -1.229 1.00 96.81 93 LEU A N 1
ATOM 734 C CA . LEU A 1 93 ? -0.507 -9.612 -1.896 1.00 96.81 93 LEU A CA 1
ATOM 735 C C . LEU A 1 93 ? -0.900 -10.197 -3.262 1.00 96.81 93 LEU A C 1
ATOM 737 O O . LEU A 1 93 ? -0.114 -10.128 -4.205 1.00 96.81 93 LEU A O 1
ATOM 741 N N . ALA A 1 94 ? -2.136 -10.685 -3.403 1.00 95.38 94 ALA A N 1
ATOM 742 C CA . ALA A 1 94 ? -2.704 -11.044 -4.700 1.00 95.38 94 ALA A CA 1
ATOM 743 C C . ALA A 1 94 ? -2.756 -9.834 -5.644 1.00 95.38 94 ALA A C 1
ATOM 745 O O . ALA A 1 94 ? -2.402 -9.953 -6.812 1.00 95.38 94 ALA A O 1
ATOM 746 N N . PHE A 1 95 ? -3.133 -8.654 -5.140 1.00 95.50 95 PHE A N 1
ATOM 747 C CA . PHE A 1 95 ? -3.124 -7.416 -5.920 1.00 95.50 95 PHE A CA 1
ATOM 748 C C . PHE A 1 95 ? -1.706 -7.009 -6.355 1.00 95.50 95 PHE A C 1
ATOM 750 O O . PHE A 1 95 ? -1.503 -6.661 -7.518 1.00 95.50 95 PHE A O 1
ATOM 757 N N . LEU A 1 96 ? -0.708 -7.126 -5.466 1.00 96.56 96 LEU A N 1
ATOM 758 C CA . LEU A 1 96 ? 0.703 -6.902 -5.808 1.00 96.56 96 LEU A CA 1
ATOM 759 C C . LEU A 1 96 ? 1.159 -7.810 -6.962 1.00 96.56 96 LEU A C 1
ATOM 761 O O . LEU A 1 96 ? 1.794 -7.334 -7.906 1.00 96.56 96 LEU A O 1
ATOM 765 N N . ALA A 1 97 ? 0.800 -9.096 -6.900 1.00 95.44 97 ALA A N 1
ATOM 766 C CA . ALA A 1 97 ? 1.091 -10.075 -7.942 1.00 95.44 97 ALA A CA 1
ATOM 767 C C . ALA A 1 97 ? 0.372 -9.749 -9.264 1.00 95.44 97 ALA A C 1
ATOM 769 O O . ALA A 1 97 ? 1.019 -9.685 -10.307 1.00 95.44 97 ALA A O 1
ATOM 770 N N . ASP A 1 98 ? -0.940 -9.499 -9.217 1.00 93.44 98 ASP A N 1
ATOM 771 C CA . ASP A 1 98 ? -1.800 -9.253 -10.385 1.00 93.44 98 ASP A CA 1
ATOM 772 C C . ASP A 1 98 ? -1.434 -7.964 -11.136 1.00 93.44 98 ASP A C 1
ATOM 774 O O . ASP A 1 98 ? -1.633 -7.872 -12.353 1.00 93.44 98 ASP A O 1
ATOM 778 N N . VAL A 1 99 ? -0.945 -6.949 -10.417 1.00 92.25 99 VAL A N 1
ATOM 779 C CA . VAL A 1 99 ? -0.610 -5.643 -10.991 1.00 92.25 99 VAL A CA 1
ATOM 780 C C . VAL A 1 99 ? 0.864 -5.573 -11.369 1.00 92.25 99 VAL A C 1
ATOM 782 O O . VAL A 1 99 ? 1.209 -5.655 -12.548 1.00 92.25 99 VAL A O 1
ATOM 785 N N . TRP A 1 100 ? 1.740 -5.442 -10.378 1.00 92.69 100 TRP A N 1
ATOM 786 C CA . TRP A 1 100 ? 3.152 -5.151 -10.615 1.00 92.69 100 TRP A CA 1
ATOM 787 C C . TRP A 1 100 ? 3.985 -6.417 -10.825 1.00 92.69 100 TRP A C 1
ATOM 789 O O . TRP A 1 100 ? 4.975 -6.378 -11.556 1.00 92.69 100 TRP A O 1
ATOM 799 N N . GLY A 1 101 ? 3.583 -7.544 -10.228 1.00 92.50 101 GLY A N 1
ATOM 800 C CA . GLY A 1 101 ? 4.217 -8.843 -10.454 1.00 92.50 101 GLY A CA 1
ATOM 801 C C . GLY A 1 101 ? 4.061 -9.314 -11.902 1.00 92.50 101 GLY A C 1
ATOM 802 O O . GLY A 1 101 ? 5.054 -9.622 -12.555 1.00 92.50 101 GLY A O 1
ATOM 803 N N . ALA A 1 102 ? 2.833 -9.290 -12.425 1.00 90.69 102 ALA A N 1
ATOM 804 C CA . ALA A 1 102 ? 2.510 -9.668 -13.803 1.00 90.69 102 ALA A CA 1
ATOM 805 C C . ALA A 1 102 ? 3.215 -8.791 -14.856 1.00 90.69 102 ALA A C 1
ATOM 807 O O . ALA A 1 102 ? 3.476 -9.245 -15.967 1.00 90.69 102 ALA A O 1
ATOM 808 N N . ASP A 1 103 ? 3.562 -7.555 -14.492 1.00 88.06 103 ASP A N 1
ATOM 809 C CA . ASP A 1 103 ? 4.252 -6.594 -15.357 1.00 88.06 103 ASP A CA 1
ATOM 810 C C . ASP A 1 103 ? 5.788 -6.685 -15.302 1.00 88.06 103 ASP A C 1
ATOM 812 O O . ASP A 1 103 ? 6.490 -5.882 -15.935 1.00 88.06 103 ASP A O 1
ATOM 816 N N . GLY A 1 104 ? 6.334 -7.588 -14.478 1.00 88.12 104 GLY A N 1
ATOM 817 C CA . GLY A 1 104 ? 7.768 -7.631 -14.173 1.00 88.12 104 GLY A CA 1
ATOM 818 C C . GLY A 1 104 ? 8.287 -6.298 -13.617 1.00 88.12 104 GLY A C 1
ATOM 819 O O . GLY A 1 104 ? 9.412 -5.888 -13.910 1.00 88.12 104 GLY A O 1
ATOM 820 N N . ALA A 1 105 ? 7.423 -5.549 -12.924 1.00 87.31 105 ALA A N 1
ATOM 821 C CA . ALA A 1 105 ? 7.709 -4.212 -12.411 1.00 87.31 105 ALA A CA 1
ATOM 822 C C . ALA A 1 105 ? 8.329 -4.247 -11.006 1.00 87.31 105 ALA A C 1
ATOM 824 O O . ALA A 1 105 ? 8.996 -3.29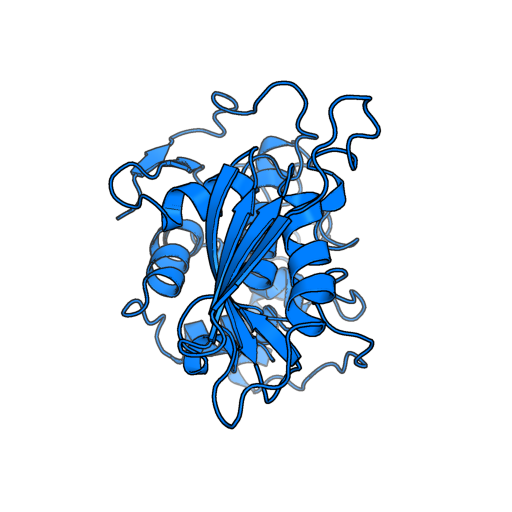2 -10.609 1.00 87.31 105 ALA A O 1
ATOM 825 N N . VAL A 1 106 ? 8.156 -5.351 -10.275 1.00 91.94 106 VAL A N 1
ATOM 826 C CA . VAL A 1 106 ? 8.646 -5.491 -8.899 1.00 91.94 106 VAL A CA 1
ATOM 827 C C . VAL A 1 106 ? 10.172 -5.456 -8.828 1.00 91.94 106 VAL A C 1
ATOM 829 O O . VAL A 1 106 ? 10.718 -4.720 -8.018 1.00 91.94 106 VAL A O 1
ATOM 832 N N . GLU A 1 107 ? 10.874 -6.206 -9.672 1.00 90.06 107 GLU A N 1
ATOM 833 C CA . GLU A 1 107 ? 12.335 -6.326 -9.637 1.00 90.06 107 GLU A CA 1
ATOM 834 C C . GLU A 1 107 ? 13.040 -5.018 -10.031 1.00 90.06 107 GLU A C 1
ATOM 836 O O . GLU A 1 107 ? 13.976 -4.627 -9.332 1.00 90.06 107 GLU A O 1
ATOM 841 N N . PRO A 1 108 ? 12.600 -4.283 -11.077 1.00 84.44 108 PRO A N 1
ATOM 842 C CA . PRO A 1 108 ? 13.097 -2.936 -11.344 1.00 84.44 108 PRO A CA 1
ATOM 843 C C . PRO A 1 108 ? 12.889 -1.966 -10.176 1.00 84.44 108 PRO A C 1
ATOM 845 O O . PRO A 1 108 ? 13.806 -1.213 -9.856 1.00 84.44 108 PRO A O 1
ATOM 848 N N . TYR A 1 109 ? 11.717 -1.992 -9.528 1.00 85.81 109 TYR A N 1
ATOM 849 C CA . TYR A 1 109 ? 11.441 -1.134 -8.372 1.00 85.81 109 TYR A CA 1
ATOM 850 C C . TYR A 1 109 ? 12.290 -1.519 -7.158 1.00 85.81 109 TYR A C 1
ATOM 852 O O . TYR A 1 109 ? 12.855 -0.645 -6.507 1.00 85.81 109 TYR A O 1
ATOM 860 N N . LEU A 1 110 ? 12.416 -2.819 -6.876 1.00 88.50 110 LEU A N 1
ATOM 861 C CA . LEU A 1 110 ? 13.250 -3.344 -5.797 1.00 88.50 110 LEU A CA 1
ATOM 862 C C . LEU A 1 110 ? 14.708 -2.922 -5.984 1.00 88.50 110 LEU A C 1
ATOM 864 O O . LEU A 1 110 ? 15.322 -2.409 -5.054 1.00 88.50 110 LEU A O 1
ATOM 868 N N . PHE A 1 111 ? 15.238 -3.084 -7.196 1.00 84.75 111 PHE A N 1
ATOM 869 C CA . PHE A 1 111 ? 16.589 -2.640 -7.516 1.00 84.75 111 PHE A CA 1
ATOM 870 C C . PHE A 1 111 ? 16.751 -1.140 -7.251 1.00 84.75 111 PHE A C 1
ATOM 872 O O . PHE A 1 111 ? 17.686 -0.733 -6.570 1.00 84.75 111 PHE A O 1
ATOM 879 N N . TRP A 1 112 ? 15.802 -0.330 -7.729 1.00 80.38 112 TRP A N 1
ATOM 880 C CA . TRP A 1 112 ? 15.806 1.113 -7.512 1.00 80.38 112 TRP A CA 1
ATOM 881 C C . TRP A 1 112 ? 15.825 1.483 -6.021 1.00 80.38 112 TRP A C 1
ATOM 883 O O . TRP A 1 112 ? 16.723 2.205 -5.599 1.00 80.38 112 TRP A O 1
ATOM 893 N N . VAL A 1 113 ? 14.903 0.960 -5.205 1.00 79.25 113 VAL A N 1
ATOM 894 C CA . VAL A 1 113 ? 14.819 1.328 -3.778 1.00 79.25 113 VAL A CA 1
ATOM 895 C C . VAL A 1 113 ? 16.010 0.809 -2.963 1.00 79.25 113 VAL A C 1
ATOM 897 O O . VAL A 1 113 ? 16.424 1.449 -2.001 1.00 79.25 113 VAL A O 1
ATOM 900 N N . GLN A 1 114 ? 16.604 -0.318 -3.359 1.00 80.00 114 GLN A N 1
ATOM 901 C CA . GLN A 1 114 ? 17.784 -0.884 -2.702 1.00 80.00 114 GLN A CA 1
ATOM 902 C C . GLN A 1 114 ? 19.073 -0.118 -3.039 1.00 80.00 114 GLN A C 1
ATOM 904 O O . GLN A 1 114 ? 19.976 -0.028 -2.210 1.00 80.00 114 GLN A O 1
ATOM 909 N N . SER A 1 115 ? 19.150 0.480 -4.230 1.00 74.56 115 SER A N 1
ATOM 910 C CA . SER A 1 115 ? 20.276 1.313 -4.672 1.00 74.56 115 SER A CA 1
ATOM 911 C C . SER A 1 115 ? 20.225 2.756 -4.147 1.00 74.56 115 SER A C 1
ATOM 913 O O . SER A 1 115 ? 21.064 3.574 -4.527 1.00 74.56 115 SER A O 1
ATOM 915 N N . LEU A 1 116 ? 19.263 3.088 -3.280 1.00 68.31 116 LEU A N 1
ATOM 916 C CA . LEU A 1 116 ? 19.023 4.434 -2.764 1.00 68.31 116 LEU A CA 1
ATOM 917 C C . LEU A 1 116 ? 19.340 4.547 -1.258 1.00 68.31 116 LEU A C 1
ATOM 919 O O . LEU A 1 116 ? 18.441 4.472 -0.422 1.00 68.31 116 LEU A O 1
ATOM 923 N N . PRO A 1 117 ? 20.609 4.791 -0.876 1.00 50.53 117 PRO A N 1
ATOM 924 C CA . PRO A 1 117 ? 21.040 4.743 0.523 1.00 50.53 117 PRO A CA 1
ATOM 925 C C . PRO A 1 117 ? 20.588 5.923 1.404 1.00 50.53 117 PRO A C 1
ATOM 927 O O . PRO A 1 117 ? 20.972 5.982 2.568 1.00 50.53 117 PRO A O 1
ATOM 930 N N . GLN A 1 118 ? 19.836 6.900 0.881 1.00 51.56 118 GLN A N 1
ATOM 931 C CA . GLN A 1 118 ? 19.616 8.185 1.574 1.00 51.56 118 GLN A CA 1
ATOM 932 C C . GLN A 1 118 ? 18.155 8.621 1.682 1.00 51.56 118 GLN A C 1
ATOM 934 O O . GLN A 1 118 ? 17.853 9.582 2.394 1.00 51.56 118 GLN A O 1
ATOM 939 N N . PHE A 1 119 ? 17.231 7.937 1.009 1.00 52.78 119 PHE A N 1
ATOM 940 C CA . PHE A 1 119 ? 15.852 8.399 0.972 1.00 52.78 119 PHE A CA 1
ATOM 941 C C . PHE A 1 119 ? 15.078 7.847 2.166 1.00 52.78 119 PHE A C 1
ATOM 943 O O . PHE A 1 119 ? 14.652 6.693 2.212 1.00 52.78 119 PHE A O 1
ATOM 950 N N . ARG A 1 120 ? 14.914 8.713 3.175 1.00 51.41 120 ARG A N 1
ATOM 951 C CA . ARG A 1 120 ? 13.857 8.570 4.179 1.00 51.41 120 ARG A CA 1
ATOM 952 C C . ARG A 1 120 ? 12.557 8.455 3.394 1.00 51.41 120 ARG A C 1
ATOM 954 O O . ARG A 1 120 ? 12.266 9.385 2.664 1.00 51.41 120 ARG A O 1
ATOM 961 N N . ASN A 1 121 ? 11.803 7.366 3.530 1.00 48.41 121 ASN A N 1
ATOM 962 C CA . ASN A 1 121 ? 10.424 7.308 3.040 1.00 48.41 121 ASN A CA 1
ATOM 963 C C . ASN A 1 121 ? 9.619 8.382 3.812 1.00 48.41 121 ASN A C 1
ATOM 965 O O . ASN A 1 121 ? 9.354 8.184 5.006 1.00 48.41 121 ASN A O 1
ATOM 969 N N . PRO A 1 122 ? 9.329 9.557 3.227 1.00 41.31 122 PRO A N 1
ATOM 970 C C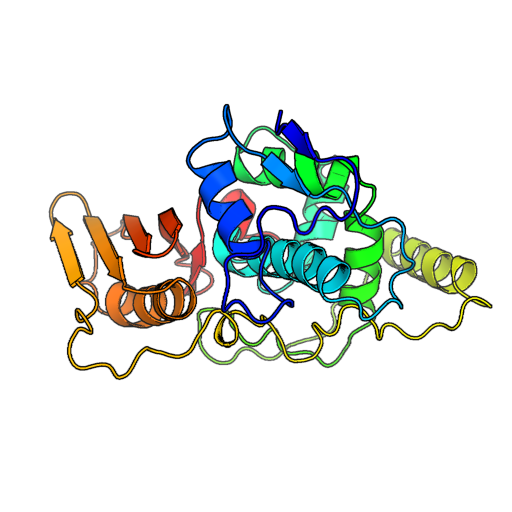A . PRO A 1 122 ? 8.588 10.635 3.861 1.00 41.31 122 PRO A CA 1
ATOM 971 C C . PRO A 1 122 ? 7.120 10.267 3.709 1.00 41.31 122 PRO A C 1
ATOM 973 O O . PRO A 1 122 ? 6.586 10.300 2.608 1.00 41.31 122 PRO A O 1
ATOM 976 N N . GLY A 1 123 ? 6.508 9.835 4.804 1.00 46.03 123 GLY A N 1
ATOM 977 C CA . GLY A 1 123 ? 5.120 9.374 4.796 1.00 46.03 123 GLY A CA 1
ATOM 978 C C . GLY A 1 123 ? 4.871 8.157 5.671 1.00 46.03 123 GLY A C 1
ATOM 979 O O . GLY A 1 123 ? 3.719 7.843 5.961 1.00 46.03 123 GLY A O 1
ATOM 980 N N . ALA A 1 124 ? 5.923 7.499 6.185 1.00 48.41 124 ALA A N 1
ATOM 981 C CA . ALA A 1 124 ? 5.724 6.504 7.230 1.00 48.41 124 ALA A CA 1
ATOM 982 C C . ALA A 1 124 ? 4.996 7.180 8.397 1.00 48.41 124 ALA A C 1
ATOM 984 O O . ALA A 1 124 ? 5.510 8.105 9.020 1.00 48.41 124 ALA A O 1
ATOM 985 N N . LEU A 1 125 ? 3.779 6.709 8.642 1.00 51.28 125 LEU A N 1
ATOM 986 C CA . LEU A 1 125 ? 2.771 7.207 9.572 1.00 51.28 125 LEU A CA 1
ATOM 987 C C . LEU A 1 125 ? 3.186 7.135 11.061 1.00 51.28 125 LEU A C 1
ATOM 989 O O . LEU A 1 125 ? 2.327 7.054 11.940 1.00 51.28 125 LEU A O 1
ATOM 993 N N . SER A 1 126 ? 4.493 7.168 11.350 1.00 42.78 126 SER A N 1
ATOM 994 C CA . SER A 1 126 ? 5.108 7.247 12.671 1.00 42.78 126 SER A CA 1
ATOM 995 C C . SER A 1 126 ? 6.393 8.094 12.674 1.00 42.78 126 SER A C 1
ATOM 997 O O . SER A 1 126 ? 7.111 8.212 11.678 1.00 42.78 126 SER A O 1
ATOM 999 N N . HIS A 1 127 ? 6.680 8.672 13.843 1.00 43.28 127 HIS A N 1
ATOM 1000 C CA . HIS A 1 127 ? 7.834 9.530 14.100 1.00 43.28 127 HIS A CA 1
ATOM 1001 C C . HIS A 1 127 ? 9.176 8.808 13.871 1.00 43.28 127 HIS A C 1
ATOM 1003 O O . HIS A 1 127 ? 9.284 7.592 14.008 1.00 43.28 127 HIS A O 1
ATOM 1009 N N . ASP A 1 128 ? 10.167 9.606 13.472 1.00 50.03 128 ASP A N 1
ATOM 1010 C CA . ASP A 1 128 ? 11.622 9.403 13.480 1.00 50.03 128 ASP A CA 1
ATOM 1011 C C . ASP A 1 128 ? 12.137 7.981 13.798 1.00 50.03 128 ASP A C 1
ATOM 1013 O O . ASP A 1 128 ? 12.209 7.552 14.947 1.00 50.03 128 ASP A O 1
ATOM 1017 N N . HIS A 1 129 ? 12.576 7.261 12.763 1.00 50.03 129 HIS A N 1
ATOM 1018 C CA . HIS A 1 129 ? 13.468 6.115 12.928 1.00 50.03 129 HIS A CA 1
ATOM 1019 C C . HIS A 1 129 ? 14.665 6.284 11.998 1.00 50.03 129 HIS A C 1
ATOM 1021 O O . HIS A 1 129 ? 14.504 6.605 10.816 1.00 50.03 129 HIS A O 1
ATOM 1027 N N . ALA A 1 130 ? 15.860 6.054 12.544 1.00 54.78 130 ALA A N 1
ATOM 1028 C CA . ALA A 1 130 ? 17.100 6.057 11.789 1.00 54.78 130 ALA A CA 1
ATOM 1029 C C . ALA A 1 130 ? 17.065 4.946 10.730 1.00 54.78 130 ALA A C 1
ATOM 1031 O O . ALA A 1 130 ? 16.814 3.778 11.033 1.00 54.78 130 ALA A O 1
ATOM 1032 N N . TRP A 1 131 ? 17.285 5.324 9.472 1.00 58.72 131 TRP A N 1
ATOM 1033 C CA . TRP A 1 131 ? 17.493 4.366 8.398 1.00 58.72 131 TRP A CA 1
ATOM 1034 C C . TRP A 1 131 ? 18.917 3.819 8.512 1.00 58.72 131 TRP A C 1
ATOM 1036 O O . TRP A 1 131 ? 19.875 4.589 8.559 1.00 58.72 131 TRP A O 1
ATOM 1046 N N . HIS A 1 132 ? 19.047 2.496 8.551 1.00 60.84 132 HIS A N 1
ATOM 1047 C CA . HIS A 1 132 ? 20.331 1.812 8.463 1.00 60.84 132 HIS A CA 1
ATOM 1048 C C . HIS A 1 132 ? 20.306 0.897 7.244 1.00 60.84 132 HIS A C 1
ATOM 1050 O O . HIS A 1 132 ? 19.369 0.102 7.084 1.00 60.84 132 HIS A O 1
ATOM 1056 N N . ALA A 1 133 ? 21.324 1.021 6.390 1.00 65.00 133 ALA A N 1
ATOM 1057 C CA . ALA A 1 133 ? 21.578 0.036 5.351 1.00 65.00 133 ALA A CA 1
ATOM 1058 C C . ALA A 1 133 ? 21.706 -1.335 6.026 1.00 65.00 133 ALA A C 1
ATOM 1060 O O . ALA A 1 133 ? 22.360 -1.463 7.060 1.00 65.00 133 ALA A O 1
ATOM 1061 N N . GLU A 1 134 ? 21.008 -2.324 5.481 1.00 71.50 134 GLU A N 1
ATOM 1062 C CA . GLU A 1 134 ? 21.089 -3.702 5.953 1.00 71.50 134 GLU A CA 1
ATOM 1063 C C . GLU A 1 134 ? 22.042 -4.451 5.029 1.00 71.50 134 GLU A C 1
ATOM 1065 O O . GLU A 1 134 ? 21.965 -4.280 3.809 1.00 71.50 134 GLU A O 1
ATOM 1070 N N . ASP A 1 135 ? 22.910 -5.279 5.604 1.00 79.75 135 ASP A N 1
ATOM 1071 C CA . ASP A 1 135 ? 23.755 -6.165 4.817 1.00 79.75 135 ASP A CA 1
ATOM 1072 C C . ASP A 1 135 ? 22.877 -7.178 4.080 1.00 79.75 135 ASP A C 1
ATOM 1074 O O . ASP A 1 135 ? 22.031 -7.864 4.662 1.00 79.75 135 ASP A O 1
ATOM 1078 N N . LEU A 1 136 ? 23.063 -7.255 2.767 1.00 84.75 136 LEU A N 1
ATOM 1079 C CA . LEU A 1 136 ? 22.394 -8.245 1.939 1.00 84.75 136 LEU A CA 1
ATOM 1080 C C . LEU A 1 136 ? 23.066 -9.600 2.137 1.00 84.75 136 LEU A C 1
ATOM 1082 O O . LEU A 1 136 ? 24.291 -9.690 2.228 1.00 84.75 136 LEU A O 1
ATOM 1086 N N . ASP A 1 137 ? 22.277 -10.674 2.131 1.00 89.94 137 ASP A N 1
ATOM 1087 C CA . ASP A 1 137 ? 22.863 -12.004 2.015 1.00 89.94 137 ASP A CA 1
ATOM 1088 C C . ASP A 1 137 ? 23.564 -12.184 0.655 1.00 89.94 137 ASP A C 1
ATOM 1090 O O . ASP A 1 137 ? 23.471 -11.349 -0.255 1.00 89.94 137 ASP A O 1
ATOM 1094 N N . LEU A 1 138 ? 24.296 -13.290 0.513 1.00 90.62 138 LEU A N 1
ATOM 1095 C CA . LEU A 1 138 ? 25.053 -13.572 -0.703 1.00 90.62 138 LEU A CA 1
ATOM 1096 C C . LEU A 1 138 ? 24.157 -13.621 -1.952 1.00 90.62 138 LEU A C 1
ATOM 1098 O O . LEU A 1 138 ? 24.572 -13.148 -3.007 1.00 90.62 138 LEU A O 1
ATOM 1102 N N . GLY A 1 139 ? 22.940 -14.162 -1.843 1.00 93.44 139 GLY A N 1
ATOM 1103 C CA . GLY A 1 139 ? 22.015 -14.284 -2.969 1.00 93.44 139 GLY A CA 1
ATOM 1104 C C . GLY A 1 139 ? 21.549 -12.918 -3.464 1.00 93.44 139 GLY A C 1
ATOM 1105 O O . GLY A 1 139 ? 21.677 -12.608 -4.649 1.00 93.44 139 GLY A O 1
ATOM 1106 N N . TRP A 1 140 ? 21.092 -12.065 -2.548 1.00 92.75 140 TRP A N 1
ATOM 1107 C CA . TRP A 1 140 ? 20.665 -10.703 -2.864 1.00 92.75 140 TRP A CA 1
ATOM 1108 C C . TRP A 1 140 ? 21.823 -9.803 -3.310 1.00 92.75 140 TRP A C 1
ATOM 1110 O O . TRP A 1 140 ? 21.631 -8.962 -4.190 1.00 92.75 140 TRP A O 1
ATOM 1120 N N . SER A 1 141 ? 23.029 -10.009 -2.774 1.00 90.25 141 SER A N 1
ATOM 1121 C CA . SER A 1 141 ? 24.243 -9.297 -3.203 1.00 90.25 141 SER A CA 1
ATOM 1122 C C . SER A 1 141 ? 24.636 -9.639 -4.643 1.00 90.25 141 SER A C 1
ATOM 1124 O O . SER A 1 141 ? 24.946 -8.751 -5.444 1.00 90.25 141 SER A O 1
ATOM 1126 N N . LEU A 1 142 ? 24.602 -10.930 -4.996 1.00 92.19 142 LEU A N 1
ATOM 1127 C CA . LEU A 1 142 ? 24.869 -11.395 -6.359 1.00 92.19 142 LEU A CA 1
ATOM 1128 C C . LEU A 1 142 ? 23.806 -10.877 -7.325 1.00 92.19 142 LEU A C 1
ATOM 1130 O O . LEU A 1 142 ? 24.156 -10.314 -8.361 1.00 92.19 142 LEU A O 1
ATOM 1134 N N . TRP A 1 143 ? 22.530 -10.977 -6.946 1.00 92.50 143 TRP A N 1
ATOM 1135 C CA . TRP A 1 143 ? 21.431 -10.426 -7.730 1.00 92.50 143 TRP A CA 1
ATOM 1136 C C . TRP A 1 143 ? 21.617 -8.926 -7.979 1.00 92.50 143 TRP A C 1
ATOM 1138 O O . TRP A 1 143 ? 21.527 -8.486 -9.122 1.00 92.50 143 TRP A O 1
ATOM 1148 N N . GLN A 1 144 ? 21.942 -8.131 -6.954 1.00 87.38 144 GLN A N 1
ATOM 1149 C CA . GLN A 1 144 ? 22.161 -6.693 -7.125 1.00 87.38 144 GLN A CA 1
ATOM 1150 C C . GLN A 1 144 ? 23.325 -6.409 -8.082 1.00 87.38 144 GLN A C 1
ATOM 1152 O O . GLN A 1 144 ? 23.185 -5.587 -8.985 1.00 87.38 144 GLN A O 1
ATOM 1157 N N . THR A 1 145 ? 24.430 -7.144 -7.953 1.00 87.81 145 THR A N 1
ATOM 1158 C CA . THR A 1 145 ? 25.584 -7.030 -8.859 1.00 87.81 145 THR A CA 1
ATOM 1159 C C . THR A 1 145 ? 25.204 -7.365 -10.307 1.00 87.81 145 THR A C 1
ATOM 1161 O O . THR A 1 145 ? 25.626 -6.686 -11.244 1.00 87.81 145 THR A O 1
ATOM 1164 N N . GLU A 1 146 ? 24.402 -8.408 -10.527 1.00 88.62 146 GLU A N 1
ATOM 1165 C CA . GLU A 1 146 ? 23.896 -8.769 -11.856 1.00 88.62 146 GLU A CA 1
ATOM 1166 C C . GLU A 1 146 ? 22.986 -7.682 -12.428 1.00 88.62 146 GLU A C 1
ATOM 1168 O O . GLU A 1 146 ? 23.121 -7.318 -13.595 1.00 88.62 146 GLU A O 1
ATOM 1173 N N . GLN A 1 147 ? 22.101 -7.123 -11.603 1.00 85.38 147 GLN A N 1
ATOM 1174 C CA . GLN A 1 147 ? 21.227 -6.017 -11.974 1.00 85.38 147 GLN A CA 1
ATOM 1175 C C . GLN A 1 147 ? 22.013 -4.746 -12.337 1.00 85.38 147 GLN A C 1
ATOM 1177 O O . GLN A 1 147 ? 21.649 -4.059 -13.292 1.00 85.38 147 GLN A O 1
ATOM 1182 N N . GLU A 1 148 ? 23.092 -4.439 -11.615 1.00 82.31 148 GLU A N 1
ATOM 1183 C CA . GLU A 1 148 ? 24.009 -3.340 -11.935 1.00 82.31 148 GLU A CA 1
ATOM 1184 C C . GLU A 1 148 ? 24.724 -3.582 -13.263 1.00 82.31 148 GLU A C 1
ATOM 1186 O O . GLU A 1 148 ? 24.735 -2.703 -14.122 1.00 82.31 148 GLU A O 1
ATOM 1191 N N . ARG A 1 149 ? 25.262 -4.790 -13.476 1.00 82.81 149 ARG A N 1
ATOM 1192 C CA . ARG A 1 149 ? 25.945 -5.167 -14.725 1.00 82.81 149 ARG A CA 1
ATOM 1193 C C . ARG A 1 149 ? 25.014 -5.146 -15.928 1.00 82.81 149 ARG A C 1
ATOM 1195 O O . ARG A 1 149 ? 25.383 -4.604 -16.962 1.00 82.81 149 ARG A O 1
ATOM 1202 N N . ALA A 1 150 ? 23.808 -5.695 -15.800 1.00 79.38 150 ALA A N 1
ATOM 1203 C CA . ALA A 1 150 ? 22.805 -5.697 -16.866 1.00 79.38 150 ALA A CA 1
ATOM 1204 C C . ALA A 1 150 ? 22.382 -4.276 -17.267 1.00 79.38 150 ALA A C 1
ATOM 1206 O O . ALA A 1 150 ? 21.931 -4.050 -18.388 1.00 79.38 150 ALA A O 1
ATOM 1207 N N . ARG A 1 151 ? 22.540 -3.315 -16.352 1.00 70.94 151 ARG A N 1
ATOM 1208 C CA . ARG A 1 151 ? 22.264 -1.896 -16.577 1.00 70.94 151 ARG A CA 1
ATOM 1209 C C . ARG A 1 151 ? 23.526 -1.076 -16.850 1.00 70.94 151 ARG A C 1
ATOM 1211 O O . ARG A 1 151 ? 23.405 0.111 -17.124 1.00 70.94 151 ARG A O 1
ATOM 1218 N N . ALA A 1 152 ? 24.717 -1.674 -16.832 1.00 62.56 152 ALA A N 1
ATOM 1219 C CA . ALA A 1 152 ? 25.965 -0.995 -17.150 1.00 62.56 152 ALA A CA 1
ATOM 1220 C C . ALA A 1 152 ? 26.034 -0.736 -18.665 1.00 62.56 152 ALA A C 1
ATOM 1222 O O . ALA A 1 152 ? 26.245 -1.649 -19.458 1.00 62.56 152 ALA A O 1
ATOM 1223 N N . GLY A 1 153 ? 25.819 0.516 -19.074 1.00 51.66 153 GLY A N 1
ATOM 1224 C CA . GLY A 1 153 ? 25.834 0.944 -20.481 1.00 51.66 153 GLY A CA 1
ATOM 1225 C C . GLY A 1 153 ? 24.488 1.478 -20.978 1.00 51.66 153 GLY A C 1
ATOM 1226 O O . GLY A 1 153 ? 24.464 2.343 -21.849 1.00 51.66 153 GLY A O 1
ATOM 1227 N N . ALA A 1 154 ? 23.378 1.080 -20.351 1.00 52.62 154 ALA A N 1
ATOM 1228 C CA . ALA A 1 154 ? 22.232 1.976 -20.226 1.00 52.62 154 ALA A CA 1
ATOM 1229 C C . ALA A 1 154 ? 22.655 3.060 -19.227 1.00 52.62 154 ALA A C 1
ATOM 1231 O O . ALA A 1 154 ? 23.329 2.732 -18.256 1.00 52.62 154 ALA A O 1
ATOM 1232 N N . HIS A 1 155 ? 22.358 4.344 -19.444 1.00 41.22 155 HIS A N 1
ATOM 1233 C CA . HIS A 1 155 ? 22.697 5.359 -18.441 1.00 41.22 155 HIS A CA 1
ATOM 1234 C C . HIS A 1 155 ? 22.173 4.908 -17.064 1.00 41.22 155 HIS A C 1
ATOM 1236 O O . HIS A 1 155 ? 20.955 4.854 -16.881 1.00 41.22 155 HIS A O 1
ATOM 1242 N N . PRO A 1 156 ? 23.046 4.585 -16.089 1.00 40.50 156 PRO A N 1
ATOM 1243 C CA . PRO A 1 156 ? 22.612 4.109 -14.793 1.00 40.50 156 PRO A CA 1
ATOM 1244 C C . PRO A 1 156 ? 22.306 5.358 -13.988 1.00 40.50 156 PRO A C 1
ATOM 1246 O O . PRO A 1 156 ? 23.092 5.841 -13.178 1.00 40.50 156 PRO A O 1
ATOM 1249 N N . ARG A 1 157 ? 21.175 5.970 -14.304 1.00 42.47 157 ARG A N 1
ATOM 1250 C CA . ARG A 1 157 ? 20.607 7.012 -13.481 1.00 42.47 157 ARG A CA 1
ATOM 1251 C C . ARG A 1 157 ? 19.327 6.422 -12.905 1.00 42.47 157 ARG A C 1
ATOM 1253 O O . ARG A 1 157 ? 18.386 6.237 -13.666 1.00 42.47 157 ARG A O 1
ATOM 1260 N N . PRO A 1 158 ? 19.258 6.142 -11.588 1.00 39.31 158 PRO A N 1
ATOM 1261 C CA . PRO A 1 158 ? 18.017 5.735 -10.914 1.00 39.31 158 PRO A CA 1
ATOM 1262 C C . PRO A 1 158 ? 16.949 6.851 -10.925 1.00 39.31 158 PRO A C 1
ATOM 1264 O O . PRO A 1 158 ? 15.931 6.754 -10.252 1.00 39.31 158 PRO A O 1
ATOM 1267 N N . PHE A 1 159 ? 17.190 7.912 -11.692 1.00 43.66 159 PHE A N 1
ATOM 1268 C CA . PHE A 1 159 ? 16.397 9.111 -11.822 1.00 43.66 159 PHE A CA 1
ATOM 1269 C C . PHE A 1 159 ? 15.408 8.920 -12.968 1.00 43.66 159 PHE A C 1
ATOM 1271 O O . PHE A 1 159 ? 15.804 8.765 -14.128 1.00 43.66 159 PHE A O 1
ATOM 1278 N N . GLY A 1 160 ? 14.131 8.915 -12.618 1.00 43.00 160 GLY A N 1
ATOM 1279 C CA . GLY A 1 160 ? 13.038 8.856 -13.586 1.00 43.00 160 GLY A CA 1
ATOM 1280 C C . GLY A 1 160 ? 11.768 8.208 -13.047 1.00 43.00 160 GLY A C 1
ATOM 1281 O O . GLY A 1 160 ? 10.710 8.384 -13.639 1.00 43.00 160 GLY A O 1
ATOM 1282 N N . LEU A 1 161 ? 11.826 7.576 -11.865 1.00 51.69 161 LEU A N 1
ATOM 1283 C CA . LEU A 1 161 ? 10.613 7.422 -11.059 1.00 51.69 161 LEU A CA 1
ATOM 1284 C C . LEU A 1 161 ? 10.193 8.754 -10.426 1.00 51.69 161 LEU A C 1
ATOM 1286 O O . LEU A 1 161 ? 9.032 8.909 -10.072 1.00 51.69 161 LEU A O 1
ATOM 1290 N N . HIS A 1 162 ? 11.127 9.700 -10.269 1.00 57.06 162 HIS A N 1
ATOM 1291 C CA . HIS A 1 162 ? 10.915 10.967 -9.573 1.00 57.06 162 HIS A CA 1
ATOM 1292 C C . HIS A 1 162 ? 10.314 10.812 -8.161 1.00 57.06 162 HIS A C 1
ATOM 1294 O O . HIS A 1 162 ? 9.722 11.740 -7.621 1.00 57.06 162 HIS A O 1
ATOM 1300 N N . LEU A 1 163 ? 10.447 9.630 -7.548 1.00 59.41 163 LEU A N 1
ATOM 1301 C CA . LEU A 1 163 ? 9.913 9.290 -6.223 1.00 59.41 163 LEU A CA 1
ATOM 1302 C C . LEU A 1 163 ? 10.925 9.565 -5.101 1.00 59.41 163 LEU A C 1
ATOM 1304 O O . LEU A 1 163 ? 10.709 9.166 -3.957 1.00 59.41 163 LEU A O 1
ATOM 1308 N N . GLU A 1 164 ? 12.050 10.211 -5.420 1.00 55.59 164 GLU A N 1
ATOM 1309 C CA . GLU A 1 164 ? 13.163 10.407 -4.492 1.00 55.59 164 GLU A CA 1
ATOM 1310 C C . GLU A 1 164 ? 12.763 11.300 -3.307 1.00 55.59 164 GLU A C 1
ATOM 1312 O O . GLU A 1 164 ? 13.224 11.101 -2.191 1.00 55.59 164 GLU A O 1
ATOM 1317 N N . ASN A 1 165 ? 11.827 12.230 -3.505 1.00 53.25 165 ASN A N 1
ATOM 1318 C CA . ASN A 1 165 ? 11.321 13.098 -2.436 1.00 53.25 165 ASN A CA 1
ATOM 1319 C C . ASN A 1 165 ? 10.143 12.503 -1.655 1.00 53.25 165 ASN A C 1
ATOM 1321 O O . ASN A 1 165 ? 9.509 13.228 -0.892 1.00 53.25 165 ASN A O 1
ATOM 1325 N N . GLY A 1 166 ? 9.865 11.206 -1.814 1.00 58.34 166 GLY A N 1
ATOM 1326 C CA . GLY A 1 166 ? 8.847 10.508 -1.045 1.00 58.34 166 GLY A CA 1
ATOM 1327 C C . GLY A 1 166 ? 7.570 10.180 -1.773 1.00 58.34 166 GLY A C 1
ATOM 1328 O O . GLY A 1 166 ? 7.531 10.133 -3.001 1.00 58.34 166 GLY A O 1
ATOM 1329 N N . ASP A 1 167 ? 6.531 9.863 -0.997 1.00 54.91 167 ASP A N 1
ATOM 1330 C CA . ASP A 1 167 ? 5.213 9.738 -1.587 1.00 54.91 167 ASP A CA 1
ATOM 1331 C C . ASP A 1 167 ? 4.659 11.122 -1.927 1.00 54.91 167 ASP A C 1
ATOM 1333 O O . ASP A 1 167 ? 4.599 12.052 -1.130 1.00 54.91 167 ASP A O 1
ATOM 1337 N N . HIS A 1 168 ? 4.258 11.253 -3.180 1.00 65.12 168 HIS A N 1
ATOM 1338 C CA . HIS A 1 168 ? 3.654 12.462 -3.722 1.00 65.12 168 HIS A CA 1
ATOM 1339 C C . HIS A 1 168 ? 2.178 12.561 -3.314 1.00 65.12 168 HIS A C 1
ATOM 1341 O O . HIS A 1 168 ? 1.350 13.088 -4.052 1.00 65.12 168 HIS A O 1
ATOM 1347 N N . ILE A 1 169 ? 1.788 11.989 -2.162 1.00 67.38 169 ILE A N 1
ATOM 1348 C CA . ILE A 1 169 ? 0.380 11.971 -1.744 1.00 67.38 169 ILE A CA 1
ATOM 1349 C C . ILE A 1 169 ? -0.128 13.388 -1.473 1.00 67.38 169 ILE A C 1
ATOM 1351 O O . ILE A 1 169 ? -1.308 13.657 -1.681 1.00 67.38 169 ILE A O 1
ATOM 1355 N N . ALA A 1 170 ? 0.765 14.290 -1.052 1.00 62.53 170 ALA A N 1
ATOM 1356 C CA . ALA A 1 170 ? 0.483 15.712 -0.899 1.00 62.53 170 ALA A CA 1
ATOM 1357 C C . ALA A 1 170 ? 0.121 16.380 -2.240 1.00 62.53 170 ALA A C 1
ATOM 1359 O O . ALA A 1 170 ? -0.641 17.345 -2.247 1.00 62.53 170 ALA A O 1
ATOM 1360 N N . ASP A 1 171 ? 0.583 15.818 -3.362 1.00 59.31 171 ASP A N 1
ATOM 1361 C CA . ASP A 1 171 ? 0.310 16.304 -4.719 1.00 59.31 171 ASP A CA 1
ATOM 1362 C C . ASP A 1 171 ? -1.055 15.822 -5.249 1.00 59.31 171 ASP A C 1
ATOM 1364 O O . ASP A 1 171 ? -1.517 16.269 -6.296 1.00 59.31 171 ASP A O 1
ATOM 1368 N N . LEU A 1 172 ? -1.784 14.963 -4.515 1.00 59.25 172 LEU A N 1
ATOM 1369 C CA . LEU A 1 172 ? -3.193 14.627 -4.812 1.00 59.25 172 LEU A CA 1
ATOM 1370 C C . LEU A 1 172 ? -4.180 15.752 -4.457 1.00 59.25 172 LEU A C 1
ATOM 1372 O O . LEU A 1 172 ? -5.374 15.521 -4.239 1.00 59.25 172 LEU A O 1
ATOM 1376 N N . GLY A 1 173 ? -3.672 16.976 -4.448 1.00 50.28 173 GLY A N 1
ATOM 1377 C CA . GLY A 1 173 ? -4.399 18.201 -4.227 1.00 50.28 173 GLY A CA 1
ATOM 1378 C C . GLY A 1 173 ? -4.156 18.765 -2.831 1.00 50.28 173 GLY A C 1
ATOM 1379 O O . GLY A 1 173 ? -3.992 18.015 -1.862 1.00 50.28 173 GLY A O 1
ATOM 1380 N N . PRO A 1 174 ? -4.186 20.104 -2.710 1.00 44.53 174 PRO A N 1
ATOM 1381 C CA . PRO A 1 174 ? -4.087 20.758 -1.422 1.00 44.53 174 PRO A CA 1
ATOM 1382 C C . PRO A 1 174 ? -5.173 20.228 -0.482 1.00 44.53 174 PRO A C 1
ATOM 1384 O O . PRO A 1 174 ? -6.260 19.820 -0.906 1.00 44.53 174 PRO A O 1
ATOM 1387 N N . VAL A 1 175 ? -4.899 20.308 0.823 1.00 46.50 175 VAL A N 1
ATOM 1388 C CA . VAL A 1 175 ? -5.947 20.552 1.815 1.00 46.50 175 VAL A CA 1
ATOM 1389 C C . VAL A 1 175 ? -6.762 21.698 1.227 1.00 46.50 175 VAL A C 1
ATOM 1391 O O . VAL A 1 175 ? -6.283 22.829 1.219 1.00 46.50 175 VAL A O 1
ATOM 1394 N N . ALA A 1 176 ? -7.908 21.411 0.605 1.00 41.38 176 ALA A N 1
ATOM 1395 C CA . ALA A 1 176 ? -8.795 22.475 0.180 1.00 41.38 176 ALA A CA 1
ATOM 1396 C C . ALA A 1 176 ? -8.992 23.335 1.434 1.00 41.38 176 ALA A C 1
ATOM 1398 O O . ALA A 1 176 ? -9.222 22.793 2.511 1.00 41.38 176 ALA A O 1
ATOM 1399 N N . VAL A 1 177 ? -8.680 24.624 1.304 1.00 42.50 177 VAL A N 1
ATOM 1400 C CA . VAL A 1 177 ? -9.005 25.675 2.267 1.00 42.50 177 VAL A CA 1
ATOM 1401 C C . VAL A 1 177 ? -10.120 26.452 1.585 1.00 42.50 177 VAL A C 1
ATOM 1403 O O . VAL A 1 177 ? -9.936 27.552 1.068 1.00 42.50 177 VAL A O 1
ATOM 1406 N N . GLY A 1 178 ? -11.250 25.778 1.406 1.00 43.72 178 GLY A N 1
ATOM 1407 C CA . GLY A 1 178 ? -12.440 26.319 0.779 1.00 43.72 178 GLY A CA 1
ATOM 1408 C C . GLY A 1 178 ? -13.557 26.449 1.813 1.00 43.72 178 GLY A C 1
ATOM 1409 O O . GLY A 1 178 ? -13.661 25.637 2.725 1.00 43.72 178 GLY A O 1
ATOM 1410 N N . PRO A 1 179 ? -14.499 27.393 1.661 1.00 43.38 179 PRO A N 1
ATOM 1411 C CA . PRO A 1 179 ? -15.627 27.571 2.589 1.00 43.38 179 PRO A CA 1
ATOM 1412 C C . PRO A 1 179 ? -16.620 26.380 2.646 1.00 43.38 179 PRO A C 1
ATOM 1414 O O . PRO A 1 179 ? -17.693 26.496 3.232 1.00 43.38 179 PRO A O 1
ATOM 1417 N N . ARG A 1 180 ? -16.287 25.236 2.027 1.00 52.16 180 ARG A N 1
ATOM 1418 C CA . ARG A 1 180 ? -17.022 23.961 2.045 1.00 52.16 180 ARG A CA 1
ATOM 1419 C C . ARG A 1 180 ? -16.169 22.784 2.544 1.00 52.16 180 ARG A C 1
ATOM 1421 O O . ARG A 1 180 ? -16.518 21.635 2.266 1.00 52.16 180 ARG A O 1
ATOM 1428 N N . ASP A 1 181 ? -15.071 23.042 3.251 1.00 59.72 181 ASP A N 1
ATOM 1429 C CA . ASP A 1 181 ? -14.302 21.970 3.878 1.00 59.72 181 ASP A CA 1
ATOM 1430 C C . ASP A 1 181 ? -15.127 21.335 4.986 1.00 59.72 181 ASP A C 1
ATOM 1432 O O . ASP A 1 181 ? -15.461 21.968 5.989 1.00 59.72 181 ASP A O 1
ATOM 1436 N N . MET A 1 182 ? -15.475 20.063 4.801 1.00 64.25 182 MET A N 1
ATOM 1437 C CA . MET A 1 182 ? -15.939 19.277 5.929 1.00 64.25 182 MET A CA 1
ATOM 1438 C C . MET A 1 182 ? -14.714 18.870 6.745 1.00 64.25 182 MET A C 1
ATOM 1440 O O . MET A 1 182 ? -13.794 18.265 6.184 1.00 64.25 182 MET A O 1
ATOM 1444 N N . PRO A 1 183 ? -14.675 19.190 8.050 1.00 80.19 183 PRO A N 1
ATOM 1445 C CA . PRO A 1 183 ? -13.619 18.688 8.909 1.00 80.19 183 PRO A CA 1
ATOM 1446 C C . PRO A 1 183 ? -13.644 17.154 8.893 1.00 80.19 183 PRO A C 1
ATOM 1448 O O . PRO A 1 183 ? -14.721 16.562 8.751 1.00 80.19 183 PRO A O 1
ATOM 1451 N N . PRO A 1 184 ? -12.482 16.495 9.043 1.00 87.56 184 PRO A N 1
ATOM 1452 C CA . PRO A 1 184 ? -12.446 15.047 9.147 1.00 87.56 184 PRO A CA 1
ATOM 1453 C C . PRO A 1 184 ? -13.317 14.600 10.323 1.00 87.56 184 PRO A C 1
ATOM 1455 O O . PRO A 1 184 ? -13.283 15.194 11.405 1.00 87.56 184 PRO A O 1
ATOM 1458 N N . ARG A 1 185 ? -14.111 13.553 10.109 1.00 93.81 185 ARG A N 1
ATOM 1459 C CA . ARG A 1 185 ? -15.052 13.043 11.104 1.00 93.81 185 ARG A CA 1
ATOM 1460 C C . ARG A 1 185 ? -14.615 11.662 11.558 1.00 93.81 185 ARG A C 1
ATOM 1462 O O . ARG A 1 185 ? -14.457 10.764 10.741 1.00 93.81 185 ARG A O 1
ATOM 1469 N N . MET A 1 186 ? -14.466 11.495 12.870 1.00 96.00 186 MET A N 1
ATOM 1470 C CA . MET A 1 186 ? -14.244 10.196 13.500 1.00 96.00 186 MET A CA 1
ATOM 1471 C C . MET A 1 186 ? -15.475 9.825 14.321 1.00 96.00 186 MET A C 1
ATOM 1473 O O . MET A 1 186 ? -15.914 10.591 15.178 1.00 96.00 186 MET A O 1
ATOM 1477 N N . THR A 1 187 ? -16.015 8.638 14.077 1.00 96.75 187 THR A N 1
ATOM 1478 C CA . THR A 1 187 ? -17.004 7.998 14.954 1.00 96.75 187 THR A CA 1
ATOM 1479 C C . THR A 1 187 ? -16.449 6.658 15.399 1.00 96.75 187 THR A C 1
ATOM 1481 O O . THR A 1 187 ? -15.755 6.007 14.626 1.00 96.75 187 THR A O 1
ATOM 1484 N N . TYR A 1 188 ? -16.690 6.252 16.643 1.00 95.94 188 TYR A N 1
ATOM 1485 C CA . TYR A 1 188 ? -16.115 5.017 17.166 1.00 95.94 188 TYR A CA 1
ATOM 1486 C C . TYR A 1 188 ? -17.029 4.329 18.174 1.00 95.94 188 TYR A C 1
ATOM 1488 O O . TYR A 1 188 ? -17.864 4.959 18.822 1.00 95.94 188 TYR A O 1
ATOM 1496 N N . ASN A 1 189 ? -16.842 3.020 18.306 1.00 94.06 189 ASN A N 1
ATOM 1497 C CA . ASN A 1 189 ? -17.517 2.162 19.261 1.00 94.06 189 ASN A CA 1
ATOM 1498 C C . ASN A 1 189 ? -16.475 1.515 20.180 1.00 94.06 189 ASN A C 1
ATOM 1500 O O . ASN A 1 189 ? -15.648 0.716 19.741 1.00 94.06 189 ASN A O 1
ATOM 1504 N N . LEU A 1 190 ? -16.533 1.858 21.469 1.00 90.75 190 LEU A N 1
ATOM 1505 C CA . LEU A 1 190 ? -15.618 1.335 22.486 1.00 90.75 190 LEU A CA 1
ATOM 1506 C C . LEU A 1 190 ? -15.778 -0.172 22.708 1.00 90.75 190 LEU A C 1
ATOM 1508 O O . LEU A 1 190 ? -14.793 -0.842 22.981 1.00 90.75 190 LEU A O 1
ATOM 1512 N N . ALA A 1 191 ? -16.989 -0.719 22.580 1.00 90.75 191 ALA A N 1
ATOM 1513 C CA . ALA A 1 191 ? -17.234 -2.135 22.839 1.00 90.75 191 ALA A CA 1
ATOM 1514 C C . ALA A 1 191 ? -16.636 -3.042 21.751 1.00 90.75 191 ALA A C 1
ATOM 1516 O O . ALA A 1 191 ? -16.126 -4.115 22.065 1.00 90.75 191 ALA A O 1
ATOM 1517 N N . SER A 1 192 ? -16.679 -2.619 20.481 1.00 91.38 192 SER A N 1
ATOM 1518 C CA . SER A 1 192 ? -16.092 -3.378 19.364 1.00 91.38 192 SER A CA 1
ATOM 1519 C C . SER A 1 192 ? -14.659 -2.967 19.009 1.00 91.38 192 SER A C 1
ATOM 1521 O O . SER A 1 192 ? -14.006 -3.674 18.239 1.00 91.38 192 SER A O 1
ATOM 1523 N N . HIS A 1 193 ? -14.155 -1.862 19.570 1.00 93.44 193 HIS A N 1
ATOM 1524 C CA . HIS A 1 193 ? -12.914 -1.202 19.144 1.00 93.44 193 HIS A CA 1
ATOM 1525 C C . HIS A 1 193 ? -12.885 -0.940 17.628 1.00 93.44 193 HIS A C 1
ATOM 1527 O O . HIS A 1 193 ? -11.877 -1.153 16.947 1.00 93.44 193 HIS A O 1
ATOM 1533 N N . GLU A 1 194 ? -14.014 -0.474 17.096 1.00 95.75 194 GLU A N 1
ATOM 1534 C CA . GLU A 1 194 ? -14.170 -0.111 15.689 1.00 95.75 194 GLU A CA 1
ATOM 1535 C C . GLU A 1 194 ? -14.419 1.384 15.547 1.00 95.75 194 GLU A C 1
ATOM 1537 O O . GLU A 1 194 ? -15.158 1.981 16.329 1.00 95.75 194 GLU A O 1
ATOM 1542 N N . ALA A 1 195 ? -13.814 1.988 14.534 1.00 97.00 195 ALA A N 1
ATOM 1543 C CA . ALA A 1 195 ? -13.992 3.389 14.214 1.00 97.00 195 ALA A CA 1
ATOM 1544 C C . ALA A 1 195 ? -14.194 3.591 12.712 1.00 97.00 195 ALA A C 1
ATOM 1546 O O . ALA A 1 195 ? -13.736 2.796 11.894 1.00 97.00 195 ALA A O 1
ATOM 1547 N N . VAL A 1 196 ? -14.871 4.671 12.352 1.00 98.12 196 VAL A N 1
ATOM 1548 C CA . VAL A 1 196 ? -15.019 5.151 10.982 1.00 98.12 196 VAL A CA 1
ATOM 1549 C C . VAL A 1 196 ? -14.400 6.537 10.921 1.00 98.12 196 VAL A C 1
ATOM 1551 O O . VAL A 1 196 ? -14.828 7.430 11.658 1.00 98.12 196 VAL A O 1
ATOM 1554 N N . LEU A 1 197 ? -13.406 6.695 10.049 1.00 97.06 197 LEU A N 1
ATOM 1555 C CA . LEU A 1 197 ? -12.754 7.964 9.756 1.00 97.06 197 LEU A CA 1
ATOM 1556 C C . LEU A 1 197 ? -13.116 8.405 8.339 1.00 97.06 197 LEU A C 1
ATOM 1558 O O . LEU A 1 197 ? -12.760 7.741 7.367 1.00 97.06 197 LEU A O 1
ATOM 1562 N N . GLU A 1 198 ? -13.797 9.539 8.234 1.00 95.81 198 GLU A N 1
ATOM 1563 C CA . GLU A 1 198 ? -14.181 10.168 6.974 1.00 95.81 198 GLU A CA 1
ATOM 1564 C C . GLU A 1 198 ? -13.337 11.428 6.752 1.00 95.81 198 GLU A C 1
ATOM 1566 O O . GLU A 1 198 ? -13.307 12.320 7.603 1.00 95.81 198 GLU A O 1
ATOM 1571 N N . THR A 1 199 ? -12.662 11.521 5.606 1.00 90.56 199 THR A N 1
ATOM 1572 C CA . THR A 1 199 ? -11.894 12.701 5.184 1.00 90.56 199 THR A CA 1
ATOM 1573 C C . THR A 1 199 ? -12.362 13.221 3.828 1.00 90.56 199 THR A C 1
ATOM 1575 O O . THR A 1 199 ? -13.066 12.543 3.073 1.00 90.56 199 THR A O 1
ATOM 1578 N N . GLN A 1 200 ? -11.971 14.452 3.494 1.00 85.62 200 GLN A N 1
ATOM 1579 C CA . GLN A 1 200 ? -12.326 15.049 2.212 1.00 85.62 200 GLN A CA 1
ATOM 1580 C C . GLN A 1 200 ? -11.462 14.481 1.077 1.00 85.62 200 GLN A C 1
ATOM 1582 O O . GLN A 1 200 ? -12.001 14.092 0.042 1.00 85.62 200 GLN A O 1
ATOM 1587 N N . THR A 1 201 ? -10.142 14.405 1.266 1.00 82.44 201 THR A N 1
ATOM 1588 C CA . THR A 1 201 ? -9.189 13.971 0.228 1.00 82.44 201 THR A CA 1
ATOM 1589 C C . THR A 1 201 ? -8.342 12.778 0.667 1.00 82.44 201 THR A C 1
ATOM 1591 O O . THR A 1 201 ? -8.228 12.476 1.860 1.00 82.44 201 THR A O 1
ATOM 1594 N N . LEU A 1 202 ? -7.728 12.105 -0.315 1.00 80.56 202 LEU A N 1
ATOM 1595 C CA . LEU A 1 202 ? -6.788 11.006 -0.079 1.00 80.56 202 LEU A CA 1
ATOM 1596 C C . LEU A 1 202 ? -5.532 11.478 0.668 1.00 80.56 202 LEU A C 1
ATOM 1598 O O . LEU A 1 202 ? -5.095 10.799 1.592 1.00 80.56 202 LEU A O 1
ATOM 1602 N N . ALA A 1 203 ? -5.018 12.664 0.327 1.00 77.12 203 ALA A N 1
ATOM 1603 C CA . ALA A 1 203 ? -3.879 13.289 1.001 1.00 77.12 203 ALA A CA 1
ATOM 1604 C C . ALA A 1 203 ? -4.121 13.446 2.512 1.00 77.12 203 ALA A C 1
ATOM 1606 O O . ALA A 1 203 ? -3.287 13.075 3.333 1.00 77.12 203 ALA A O 1
ATOM 1607 N N . GLN A 1 204 ? -5.314 13.914 2.893 1.00 79.69 204 GLN A N 1
ATOM 1608 C CA . GLN A 1 204 ? -5.691 14.064 4.300 1.00 79.69 204 GLN A CA 1
ATOM 1609 C C . GLN A 1 204 ? -5.902 12.722 5.007 1.00 79.69 204 GLN A C 1
ATOM 1611 O O . GLN A 1 204 ? -5.724 12.639 6.219 1.00 79.69 204 GLN A O 1
ATOM 1616 N N . ALA A 1 205 ? -6.333 11.684 4.287 1.00 87.62 205 ALA A N 1
ATOM 1617 C CA . ALA A 1 205 ? -6.813 10.446 4.892 1.00 87.62 205 ALA A CA 1
ATOM 1618 C C . ALA A 1 205 ? -5.779 9.812 5.830 1.00 87.62 205 ALA A C 1
ATOM 1620 O O . ALA A 1 205 ? -6.104 9.453 6.961 1.00 87.62 205 ALA A O 1
ATOM 1621 N N . PHE A 1 206 ? -4.524 9.738 5.391 1.00 85.19 206 PHE A N 1
ATOM 1622 C CA . PHE A 1 206 ? -3.465 9.075 6.145 1.00 85.19 206 PHE A CA 1
ATOM 1623 C C . PHE A 1 206 ? -2.883 9.953 7.258 1.00 85.19 206 PHE A C 1
ATOM 1625 O O . PHE A 1 206 ? -2.708 9.470 8.374 1.00 85.19 206 PHE A O 1
ATOM 1632 N N . GLU A 1 207 ? -2.711 11.259 7.035 1.00 82.38 207 GLU A N 1
ATOM 1633 C CA . GLU A 1 207 ? -2.355 12.205 8.106 1.00 82.38 207 GLU A CA 1
ATOM 1634 C C . GLU A 1 207 ? -3.389 12.168 9.251 1.00 82.38 207 GLU A C 1
ATOM 1636 O O . GLU A 1 207 ? -3.049 12.106 10.440 1.00 82.38 207 GLU A O 1
ATOM 1641 N N . ARG A 1 208 ? -4.683 12.154 8.900 1.00 87.69 208 ARG A N 1
ATOM 1642 C CA . ARG A 1 208 ? -5.781 12.063 9.870 1.00 87.69 208 ARG A CA 1
ATOM 1643 C C . ARG A 1 208 ? -5.872 10.692 10.518 1.00 87.69 208 ARG A C 1
ATOM 1645 O O . ARG A 1 208 ? -6.166 10.627 11.707 1.00 87.69 208 ARG A O 1
ATOM 1652 N N . LEU A 1 209 ? -5.562 9.617 9.797 1.00 90.81 209 LEU A N 1
ATOM 1653 C CA . LEU A 1 209 ? -5.458 8.283 10.384 1.00 90.81 209 LEU A CA 1
ATOM 1654 C C . LEU A 1 209 ? -4.391 8.251 11.485 1.00 90.81 209 LEU A C 1
ATOM 1656 O O . LEU A 1 209 ? -4.680 7.797 12.589 1.00 90.81 209 LEU A O 1
ATOM 1660 N N . SER A 1 210 ? -3.199 8.795 11.225 1.00 85.88 210 SER A N 1
ATOM 1661 C CA . SER A 1 210 ? -2.140 8.883 12.236 1.00 85.88 210 SER A CA 1
ATOM 1662 C C . SER A 1 210 ? -2.548 9.707 13.448 1.00 85.88 210 SER A C 1
ATOM 1664 O O . SER A 1 210 ? -2.382 9.258 14.579 1.00 85.88 210 SER A O 1
ATOM 1666 N N . THR A 1 211 ? -3.075 10.910 13.221 1.00 85.88 211 THR A N 1
ATOM 1667 C CA . THR A 1 211 ? -3.370 11.859 14.303 1.00 85.88 211 THR A CA 1
ATOM 1668 C C . THR A 1 211 ? -4.623 11.474 15.088 1.00 85.88 211 THR A C 1
ATOM 1670 O O . THR A 1 211 ? -4.565 11.309 16.303 1.00 85.88 211 THR A O 1
ATOM 1673 N N . MET A 1 212 ? -5.758 11.285 14.413 1.00 91.94 212 MET A N 1
ATOM 1674 C CA . MET A 1 212 ? -7.036 10.978 15.064 1.00 91.94 212 MET A CA 1
ATOM 1675 C C . MET A 1 212 ? -7.121 9.517 15.501 1.00 91.94 212 MET A C 1
ATOM 1677 O O . MET A 1 212 ? -7.666 9.239 16.564 1.00 91.94 212 MET A O 1
ATOM 1681 N N . GLY A 1 213 ? -6.571 8.585 14.716 1.00 90.38 213 GLY A N 1
ATOM 1682 C CA . GLY A 1 213 ? -6.503 7.175 15.103 1.00 90.38 213 GLY A CA 1
ATOM 1683 C C . GLY A 1 213 ? -5.586 6.954 16.307 1.00 90.38 213 GLY A C 1
ATOM 1684 O O . GLY A 1 213 ? -5.932 6.186 17.199 1.00 90.38 213 GLY A O 1
ATOM 1685 N N . GLY A 1 214 ? -4.460 7.674 16.378 1.00 87.06 214 GLY A N 1
ATOM 1686 C CA . GLY A 1 214 ? -3.553 7.643 17.532 1.00 87.06 214 GLY A CA 1
ATOM 1687 C C . GLY A 1 214 ? -4.126 8.288 18.799 1.00 87.06 214 GLY A C 1
ATOM 1688 O O . GLY A 1 214 ? -3.661 7.992 19.895 1.00 87.06 214 GLY A O 1
ATOM 1689 N N . ALA A 1 215 ? -5.147 9.139 18.663 1.00 90.25 215 ALA A N 1
ATOM 1690 C CA . ALA A 1 215 ? -5.846 9.778 19.778 1.00 90.25 215 ALA A CA 1
ATOM 1691 C C . ALA A 1 215 ? -7.038 8.960 20.313 1.00 90.25 215 ALA A C 1
ATOM 1693 O O . ALA A 1 215 ? -7.715 9.405 21.244 1.00 90.25 215 ALA A O 1
ATOM 1694 N N . LEU A 1 216 ? -7.333 7.788 19.732 1.00 91.75 216 LEU A N 1
ATOM 1695 C CA . LEU A 1 216 ? -8.409 6.930 20.225 1.00 91.75 216 LEU A CA 1
ATOM 1696 C C . LEU A 1 216 ? -8.088 6.402 21.636 1.00 91.75 216 LEU A C 1
ATOM 1698 O O . LEU A 1 216 ? -6.924 6.136 21.945 1.00 91.75 216 LEU A O 1
ATOM 1702 N N . PRO A 1 217 ? -9.105 6.210 22.499 1.00 90.88 217 PRO A N 1
ATOM 1703 C CA . PRO A 1 217 ? -8.898 5.689 23.845 1.00 90.88 217 PRO A CA 1
ATOM 1704 C C . PRO A 1 217 ? -8.151 4.355 23.838 1.00 90.88 217 PRO A C 1
ATOM 1706 O O . PRO A 1 217 ? -8.355 3.523 22.951 1.00 90.88 217 PRO A O 1
ATOM 1709 N N . ALA A 1 218 ? -7.309 4.136 24.850 1.00 84.00 218 ALA A N 1
ATOM 1710 C CA . ALA A 1 218 ? -6.587 2.881 24.997 1.00 84.00 218 ALA A CA 1
ATOM 1711 C C . ALA A 1 218 ? -7.574 1.705 25.053 1.00 84.00 218 ALA A C 1
ATOM 1713 O O . ALA A 1 218 ? -8.455 1.648 25.910 1.00 84.00 218 ALA A O 1
ATOM 1714 N N . ALA A 1 219 ? -7.408 0.766 24.131 1.00 73.50 219 ALA A N 1
ATOM 1715 C CA . ALA A 1 219 ? -8.198 -0.448 24.063 1.00 73.50 219 ALA A CA 1
ATOM 1716 C C . ALA A 1 219 ? -7.475 -1.555 24.842 1.00 73.50 219 ALA A C 1
ATOM 1718 O O . ALA A 1 219 ? -6.302 -1.846 24.591 1.00 73.50 219 ALA A O 1
ATOM 1719 N N . ALA A 1 220 ? -8.153 -2.165 25.816 1.00 63.94 220 ALA A N 1
ATOM 1720 C CA . ALA A 1 220 ? -7.571 -3.217 26.646 1.00 63.94 220 ALA A CA 1
ATOM 1721 C C . ALA A 1 220 ? -7.307 -4.482 25.805 1.00 63.94 220 ALA A C 1
ATOM 1723 O O . ALA A 1 220 ? -8.186 -5.317 25.615 1.00 63.94 220 ALA A O 1
ATOM 1724 N N . GLY A 1 221 ? -6.090 -4.606 25.267 1.00 65.44 221 GLY A N 1
ATOM 1725 C CA . GLY A 1 221 ? -5.602 -5.808 24.582 1.00 65.44 221 GLY A CA 1
ATOM 1726 C C . GLY A 1 221 ? -6.027 -5.986 23.119 1.00 65.44 221 GLY A C 1
ATOM 1727 O O . GLY A 1 221 ? -5.632 -6.975 22.503 1.00 65.44 221 GLY A O 1
ATOM 1728 N N . ALA A 1 222 ? -6.779 -5.053 22.529 1.00 72.31 222 ALA A N 1
ATOM 1729 C CA . ALA A 1 222 ? -7.187 -5.112 21.123 1.00 72.31 222 ALA A CA 1
ATOM 1730 C C . ALA A 1 222 ? -6.793 -3.830 20.382 1.00 72.31 222 ALA A C 1
ATOM 1732 O O . ALA A 1 222 ? -6.988 -2.734 20.885 1.00 72.31 222 ALA A O 1
ATOM 1733 N N . ALA A 1 223 ? -6.242 -3.955 19.176 1.00 86.62 223 ALA A N 1
ATOM 1734 C CA . ALA A 1 223 ? -5.986 -2.794 18.327 1.00 86.62 223 ALA A CA 1
ATOM 1735 C C . ALA A 1 223 ? -7.297 -2.298 17.699 1.00 86.62 223 ALA A C 1
ATOM 1737 O O . ALA A 1 223 ? -8.110 -3.114 17.255 1.00 86.62 223 ALA A O 1
ATOM 1738 N N . TRP A 1 224 ? -7.462 -0.977 17.607 1.00 94.25 224 TRP A N 1
ATOM 1739 C CA . TRP A 1 224 ? -8.574 -0.362 16.885 1.00 94.25 224 TRP A CA 1
ATOM 1740 C C . TRP A 1 224 ? -8.600 -0.807 15.420 1.00 94.25 224 TRP A C 1
ATOM 1742 O O . TRP A 1 224 ? -7.561 -0.832 14.752 1.00 94.25 224 TRP A O 1
ATOM 1752 N N . ARG A 1 225 ? -9.796 -1.125 14.915 1.00 95.75 225 ARG A N 1
ATOM 1753 C CA . ARG A 1 225 ? -10.067 -1.269 13.480 1.00 95.75 225 ARG A CA 1
ATOM 1754 C C . ARG A 1 225 ? -10.714 0.010 12.973 1.00 95.75 225 ARG A C 1
ATOM 1756 O O . ARG A 1 225 ? -11.812 0.350 13.396 1.00 95.75 225 ARG A O 1
ATOM 1763 N N . ILE A 1 226 ? -10.045 0.711 12.069 1.00 97.25 226 ILE A N 1
ATOM 1764 C CA . ILE A 1 226 ? -10.508 1.987 11.528 1.00 97.25 226 ILE A CA 1
ATOM 1765 C C . ILE A 1 226 ? -10.899 1.796 10.067 1.00 97.25 226 ILE A C 1
ATOM 1767 O O . ILE A 1 226 ? -10.047 1.538 9.220 1.00 97.25 226 ILE A O 1
ATOM 1771 N N . HIS A 1 227 ? -12.185 1.922 9.761 1.00 98.06 227 HIS A N 1
ATOM 1772 C CA . HIS A 1 227 ? -12.686 2.009 8.396 1.00 98.06 227 HIS A CA 1
ATOM 1773 C C . HIS A 1 227 ? -12.417 3.415 7.866 1.00 98.06 227 HIS A C 1
ATOM 1775 O O . HIS A 1 227 ? -13.004 4.386 8.345 1.00 98.06 227 HIS A O 1
ATOM 1781 N N . LEU A 1 228 ? -11.507 3.520 6.904 1.00 96.75 228 LEU A N 1
ATOM 1782 C CA . LEU A 1 228 ? -11.055 4.796 6.369 1.00 96.75 228 LEU A CA 1
ATOM 1783 C C . LEU A 1 228 ? -11.768 5.107 5.051 1.00 96.75 228 LEU A C 1
ATOM 1785 O O . LEU A 1 228 ? -11.781 4.282 4.136 1.00 96.75 228 LEU A O 1
ATOM 1789 N N . TYR A 1 229 ? -12.321 6.310 4.944 1.00 95.56 229 TYR A N 1
ATOM 1790 C CA . TYR A 1 229 ? -12.994 6.813 3.753 1.00 95.56 229 TYR A CA 1
ATOM 1791 C C . TYR A 1 229 ? -12.439 8.182 3.372 1.00 95.56 229 TYR A C 1
ATOM 1793 O O . TYR A 1 229 ? -12.307 9.056 4.225 1.00 95.56 229 TYR A O 1
ATOM 1801 N N . ALA A 1 230 ? -12.190 8.391 2.081 1.00 90.00 230 ALA A N 1
ATOM 1802 C CA . ALA A 1 230 ? -11.918 9.709 1.515 1.00 90.00 230 ALA A CA 1
ATOM 1803 C C . ALA A 1 230 ? -12.983 10.034 0.471 1.00 90.00 230 ALA A C 1
ATOM 1805 O O . ALA A 1 230 ? -13.207 9.240 -0.438 1.00 90.00 230 ALA A O 1
ATOM 1806 N N . LYS A 1 231 ? -13.621 11.205 0.541 1.00 87.75 231 LYS A N 1
ATOM 1807 C CA . LYS A 1 231 ? -14.715 11.568 -0.379 1.00 87.75 231 LYS A CA 1
ATOM 1808 C C . LYS A 1 231 ? -14.316 11.512 -1.860 1.00 87.75 231 LYS A C 1
ATOM 1810 O O . LYS A 1 231 ? -15.151 11.187 -2.697 1.00 87.75 231 LYS A O 1
ATOM 1815 N N . THR A 1 232 ? -13.055 11.800 -2.185 1.00 83.06 232 THR A N 1
ATOM 1816 C CA . THR A 1 232 ? -12.535 11.749 -3.563 1.00 83.06 232 THR A CA 1
ATOM 1817 C C . THR A 1 232 ? -12.323 10.336 -4.114 1.00 83.06 232 THR A C 1
ATOM 1819 O O . THR A 1 232 ? -12.159 10.187 -5.321 1.00 83.06 232 THR A O 1
ATOM 1822 N N . VAL A 1 233 ? -12.309 9.301 -3.266 1.00 86.19 233 VAL A N 1
ATOM 1823 C CA . VAL A 1 233 ? -11.956 7.924 -3.668 1.00 86.19 233 VAL A CA 1
ATOM 1824 C C . VAL A 1 233 ? -13.020 6.903 -3.261 1.00 86.19 233 VAL A C 1
ATOM 1826 O O . VAL A 1 233 ? -13.293 5.972 -4.013 1.00 86.19 233 VAL A O 1
ATOM 1829 N N . GLY A 1 234 ? -13.634 7.084 -2.094 1.00 91.31 234 GLY A N 1
ATOM 1830 C CA . GLY A 1 234 ? -14.510 6.125 -1.435 1.00 91.31 234 GLY A CA 1
ATOM 1831 C C . GLY A 1 234 ? -13.808 5.428 -0.268 1.00 91.31 234 GLY A C 1
ATOM 1832 O O . GLY A 1 234 ? -13.038 6.044 0.472 1.00 91.31 234 GLY A O 1
ATOM 1833 N N . PHE A 1 235 ? -14.105 4.142 -0.089 1.00 94.81 235 PHE A N 1
ATOM 1834 C CA . PHE A 1 235 ? -13.497 3.308 0.946 1.00 94.81 235 PHE A CA 1
ATOM 1835 C C . PHE A 1 235 ? -12.027 3.019 0.624 1.00 94.81 235 PHE A C 1
ATOM 1837 O O . PHE A 1 235 ? -11.716 2.506 -0.449 1.00 94.81 235 PHE A O 1
ATOM 1844 N N . LEU A 1 236 ? -11.132 3.332 1.562 1.00 94.19 236 LEU A N 1
ATOM 1845 C CA . LEU A 1 236 ? -9.689 3.112 1.428 1.00 94.19 236 LEU A CA 1
ATOM 1846 C C . LEU A 1 236 ? -9.232 1.798 2.066 1.00 94.19 236 LEU A C 1
ATOM 1848 O O . LEU A 1 236 ? -8.191 1.263 1.700 1.00 94.19 236 LEU A O 1
ATOM 1852 N N . GLY A 1 237 ? -10.000 1.265 3.013 1.00 96.00 237 GLY A N 1
ATOM 1853 C CA . GLY A 1 237 ? -9.683 0.007 3.678 1.00 96.00 237 GLY A CA 1
ATOM 1854 C C . GLY A 1 237 ? -9.965 0.032 5.173 1.00 96.00 237 GLY A C 1
ATOM 1855 O O . GLY A 1 237 ? -10.404 1.035 5.744 1.00 96.00 237 GLY A O 1
ATOM 1856 N N . THR A 1 238 ? -9.697 -1.105 5.810 1.00 97.25 238 THR A N 1
ATOM 1857 C CA . THR A 1 238 ? -9.759 -1.248 7.264 1.00 97.25 238 THR A CA 1
ATOM 1858 C C . THR A 1 238 ? -8.348 -1.296 7.821 1.00 97.25 238 THR A C 1
ATOM 1860 O O . THR A 1 238 ? -7.606 -2.255 7.609 1.00 97.25 238 THR A O 1
ATOM 1863 N N . TYR A 1 239 ? -8.007 -0.258 8.571 1.00 96.31 239 TYR A N 1
ATOM 1864 C CA . TYR A 1 239 ? -6.684 -0.022 9.111 1.00 96.31 239 TYR A CA 1
ATOM 1865 C C . TYR A 1 239 ? -6.591 -0.406 10.575 1.00 96.31 239 TYR A C 1
ATOM 1867 O O . TYR A 1 239 ? -7.556 -0.311 11.331 1.00 96.31 239 TYR A O 1
ATOM 1875 N N . ARG A 1 240 ? -5.393 -0.799 10.988 1.00 94.06 240 ARG A N 1
ATOM 1876 C CA . ARG A 1 240 ? -5.037 -0.974 12.394 1.00 94.06 240 ARG A CA 1
ATOM 1877 C C . ARG A 1 240 ? -3.609 -0.528 12.629 1.00 94.06 240 ARG A C 1
ATOM 1879 O O . ARG A 1 240 ? -2.773 -0.616 11.729 1.00 94.06 240 ARG A O 1
ATOM 1886 N N . GLN A 1 241 ? -3.333 -0.098 13.851 1.00 91.88 241 GLN A N 1
ATOM 1887 C CA . GLN A 1 241 ? -1.981 0.232 14.263 1.00 91.88 241 GLN A CA 1
ATOM 1888 C C . GLN A 1 241 ? -1.255 -1.027 14.737 1.00 91.88 241 GLN A C 1
ATOM 1890 O O . GLN A 1 241 ? -1.772 -1.824 15.523 1.00 91.88 241 GLN A O 1
ATOM 1895 N N . SER A 1 242 ? -0.041 -1.225 14.242 1.00 89.75 242 SER A N 1
ATOM 1896 C CA . SER A 1 242 ? 0.852 -2.278 14.706 1.00 89.75 242 SER A CA 1
ATOM 1897 C C . SER A 1 242 ? 1.386 -1.920 16.088 1.00 89.75 242 SER A C 1
ATOM 1899 O O . SER A 1 242 ? 2.062 -0.910 16.252 1.00 89.75 242 SER A O 1
ATOM 1901 N N . TRP A 1 243 ? 1.160 -2.785 17.076 1.00 85.94 243 TRP A N 1
ATOM 1902 C CA . TRP A 1 243 ? 1.719 -2.620 18.424 1.00 85.94 243 TRP A CA 1
ATOM 1903 C C . TRP A 1 243 ? 3.255 -2.690 18.447 1.00 85.94 243 TRP A C 1
ATOM 1905 O O . TRP A 1 243 ? 3.881 -2.183 19.370 1.00 85.94 243 TRP A O 1
ATOM 1915 N N . ARG A 1 244 ? 3.865 -3.328 17.437 1.00 86.44 244 ARG A N 1
ATOM 1916 C CA . ARG A 1 244 ? 5.320 -3.510 17.339 1.00 86.44 244 ARG A CA 1
ATOM 1917 C C . ARG A 1 244 ? 6.018 -2.326 16.676 1.00 86.44 244 ARG A C 1
ATOM 1919 O O . ARG A 1 244 ? 7.127 -1.986 17.061 1.00 86.44 244 ARG A O 1
ATOM 1926 N N . THR A 1 245 ? 5.406 -1.756 15.642 1.00 84.38 245 THR A N 1
ATOM 1927 C CA . THR A 1 245 ? 6.047 -0.746 14.777 1.00 84.38 245 THR A CA 1
ATOM 1928 C C . THR A 1 245 ? 5.410 0.635 14.913 1.00 84.38 245 THR A C 1
ATOM 1930 O O . THR A 1 245 ? 5.962 1.607 14.415 1.00 84.38 245 THR A O 1
ATOM 1933 N N . GLY A 1 246 ? 4.235 0.742 15.543 1.00 85.69 246 GLY A N 1
ATOM 1934 C CA . GLY A 1 246 ? 3.451 1.977 15.613 1.00 85.69 246 GLY A CA 1
ATOM 1935 C C . GLY A 1 246 ? 2.846 2.416 14.273 1.00 85.69 246 GLY A C 1
ATOM 1936 O O . GLY A 1 246 ? 2.160 3.434 14.226 1.00 85.69 246 GLY A O 1
ATOM 1937 N N . LEU A 1 247 ? 3.077 1.663 13.194 1.00 86.56 247 LEU A N 1
ATOM 1938 C CA . LEU A 1 247 ? 2.621 1.989 11.845 1.00 86.56 247 LEU A CA 1
ATOM 1939 C C . LEU A 1 247 ? 1.203 1.484 11.589 1.00 86.56 247 LEU A C 1
ATOM 1941 O O . LEU A 1 247 ? 0.785 0.449 12.117 1.00 86.56 247 LEU A O 1
ATOM 1945 N N . TRP A 1 248 ? 0.486 2.206 10.735 1.00 91.44 248 TRP A N 1
ATOM 1946 C CA . TRP A 1 248 ? -0.835 1.823 10.257 1.00 91.44 248 TRP A CA 1
ATOM 1947 C C . TRP A 1 248 ? -0.726 0.954 9.008 1.00 91.44 248 TRP A C 1
ATOM 1949 O O . TRP A 1 248 ? 0.085 1.222 8.126 1.00 91.44 248 TRP A O 1
ATOM 1959 N N . PHE A 1 249 ? -1.547 -0.088 8.938 1.00 93.69 249 PHE A N 1
ATOM 1960 C CA . PHE A 1 249 ? -1.592 -0.999 7.796 1.00 93.69 249 PHE A CA 1
ATOM 1961 C C . PHE A 1 249 ? -2.984 -1.611 7.632 1.00 93.69 249 PHE A C 1
ATOM 1963 O O . PHE A 1 249 ? -3.761 -1.687 8.591 1.00 93.69 249 PHE A O 1
ATOM 1970 N N . SER A 1 250 ? -3.266 -2.082 6.420 1.00 95.12 250 SER A N 1
ATOM 1971 C CA . SER A 1 250 ? -4.438 -2.883 6.073 1.00 95.12 250 SER A CA 1
ATOM 1972 C C . SER A 1 250 ? -4.055 -4.363 5.962 1.00 95.12 250 SER A C 1
ATOM 1974 O O . SER A 1 250 ? -2.955 -4.717 5.539 1.00 95.12 250 SER A O 1
ATOM 1976 N N . GLY A 1 251 ? -4.965 -5.255 6.354 1.00 93.44 251 GLY A N 1
ATOM 1977 C CA . GLY A 1 251 ? -4.760 -6.704 6.258 1.00 93.44 251 GLY A CA 1
ATOM 1978 C C . GLY A 1 251 ? -3.972 -7.332 7.421 1.00 93.44 251 GLY A C 1
ATOM 1979 O O . GLY A 1 251 ? -3.917 -6.768 8.518 1.00 93.44 251 GLY A O 1
ATOM 1980 N N . PRO A 1 252 ? -3.434 -8.559 7.261 1.00 93.75 252 PRO A N 1
ATOM 1981 C CA . PRO A 1 252 ? -2.741 -9.338 8.296 1.00 93.75 252 PRO A CA 1
ATOM 1982 C C . PRO A 1 252 ? -1.405 -8.742 8.780 1.00 93.75 252 PRO A C 1
ATOM 1984 O O . PRO A 1 252 ? -0.536 -8.404 7.985 1.00 93.75 252 PRO A O 1
ATOM 1987 N N . HIS A 1 253 ? -1.167 -8.720 10.101 1.00 93.62 253 HIS A N 1
ATOM 1988 C CA . HIS A 1 253 ? 0.089 -8.207 10.691 1.00 93.62 253 HIS A CA 1
ATOM 1989 C C . HIS A 1 253 ? 1.332 -8.983 10.225 1.00 93.62 253 HIS A C 1
ATOM 1991 O O . HIS A 1 253 ? 2.399 -8.402 10.034 1.00 93.62 253 HIS A O 1
ATOM 1997 N N . ARG A 1 254 ? 1.172 -10.283 9.940 1.00 94.81 254 ARG A N 1
ATOM 1998 C CA . ARG A 1 254 ? 2.207 -11.143 9.338 1.00 94.81 254 ARG A CA 1
ATOM 1999 C C . ARG A 1 254 ? 2.665 -10.697 7.943 1.00 94.81 254 ARG A C 1
ATOM 2001 O O . ARG A 1 254 ? 3.728 -11.122 7.514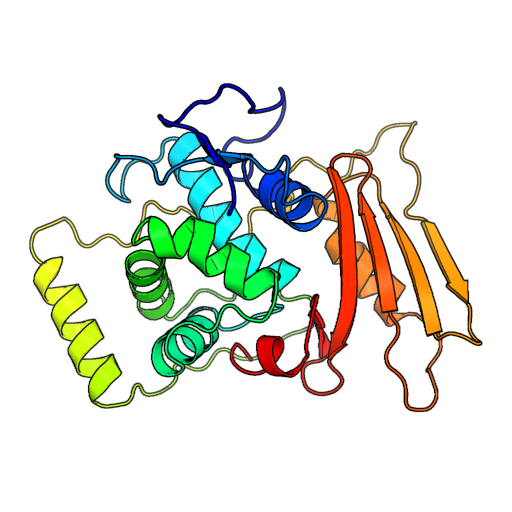 1.00 94.81 254 ARG A O 1
ATOM 2008 N N . HIS A 1 255 ? 1.876 -9.886 7.237 1.00 94.75 255 HIS A N 1
ATOM 2009 C CA . HIS A 1 255 ? 2.224 -9.349 5.916 1.00 94.75 255 HIS A CA 1
ATOM 2010 C C . HIS A 1 255 ? 2.756 -7.918 6.013 1.00 94.75 255 HIS A C 1
ATOM 2012 O O . HIS A 1 255 ? 3.572 -7.522 5.197 1.00 94.75 255 HIS A O 1
ATOM 2018 N N . HIS A 1 256 ? 2.389 -7.181 7.062 1.00 93.50 256 HIS A N 1
ATOM 2019 C CA . HIS A 1 256 ? 2.986 -5.890 7.415 1.00 93.50 256 HIS A CA 1
ATOM 2020 C C . HIS A 1 256 ? 4.410 -6.014 7.985 1.00 93.50 256 HIS A C 1
ATOM 2022 O O . HIS A 1 256 ? 5.307 -5.256 7.624 1.00 93.50 256 HIS A O 1
ATOM 2028 N N . SER A 1 257 ? 4.624 -6.975 8.887 1.00 93.62 257 SER A N 1
ATOM 2029 C CA . SER A 1 257 ? 5.878 -7.123 9.643 1.00 93.62 257 SER A CA 1
ATOM 2030 C C . SER A 1 257 ? 7.147 -7.244 8.790 1.00 93.62 257 SER A C 1
ATOM 2032 O O . SER A 1 257 ? 8.152 -6.680 9.193 1.00 93.62 257 SER A O 1
ATOM 2034 N N . PRO A 1 258 ? 7.162 -7.949 7.644 1.00 92.88 258 PRO A N 1
ATOM 2035 C CA . PRO A 1 258 ? 8.394 -8.144 6.885 1.00 92.88 258 PRO A CA 1
ATOM 2036 C C . PRO A 1 258 ? 9.010 -6.866 6.311 1.00 92.88 258 PRO A C 1
ATOM 2038 O O . PRO A 1 258 ? 10.223 -6.804 6.157 1.00 92.88 258 PRO A O 1
ATOM 2041 N N . GLY A 1 259 ? 8.203 -5.844 6.016 1.00 88.69 259 GLY A N 1
ATOM 2042 C CA . GLY A 1 259 ? 8.693 -4.559 5.511 1.00 88.69 259 GLY A CA 1
ATOM 2043 C C . GLY A 1 259 ? 9.095 -3.563 6.599 1.00 88.69 259 GLY A C 1
ATOM 2044 O O . GLY A 1 259 ? 9.203 -2.376 6.293 1.00 88.69 259 GLY A O 1
ATOM 2045 N N . ASN A 1 260 ? 9.255 -4.002 7.855 1.00 87.00 260 ASN A N 1
ATOM 2046 C CA . ASN A 1 260 ? 9.554 -3.155 9.015 1.00 87.00 260 ASN A CA 1
ATOM 2047 C C . ASN A 1 260 ? 10.546 -3.821 9.973 1.00 87.00 260 ASN A C 1
ATOM 2049 O O . ASN A 1 260 ? 11.501 -3.142 10.390 1.00 87.00 260 ASN A O 1
#

Radius of gyration: 18.38 Å; chains: 1; bounding box: 44×45×50 Å

Secondary structure (DSSP, 8-state):
-PEEEPS---TT--TT--TTSTTHHHHHHHHH-TTT-EEEPPPSS-TT---HHHHHHHHHHHHHHHHTS--S-HHHHHHHHHHTT---SSHHHHHHIIIIITTT-HHHHHHHHHT-TT---TT-SSS-----PPPPPHHHHHHHHHHHHHTBTB----TTS--TT--GGGGS-----STT-PPPEEEEETTTTEEEEEESSHHHHHHHIIIIIHTSPPPSS-PPEEEEEETTTEEEEEEEE-TTT--EEES-HHHHGGG-

Sequence (260 aa):
MVRRLSGATRAAVPEGTDGWTWALPLVFQSLASPSTARFPQRPGGGPHEVEPGVLGYWAALQGFLTYVLGWRRHDRGLRWWIDKGRPTEDPHLAFLADVWGADGAVEPYLFWVQSLPQFRNPGALSHDHAWHAEDLDLGWSLWQTEQERARAGAHPRPFGLHLENGDHIADLGPVAVGPRDMPPRMTYNLASHEAVLETQTLAQAFERLSTMGGALPAAAGAAWRIHLYAKTVGFLGTYRQSWRTGLWFSGPHRHHSPGN

pLDDT: mean 77.63, std 18.29, range [39.09, 98.12]

Foldseek 3Di:
DAAEDPALDPVPQPPQFPLQASQQLLLQVCLVPVPHRYHYAQHPDDLAPLPSSNNNLVLNVQCLCCPALVFQFLLQLLVVCVVVVQDCPWPSSVVCCVHCVVRVNSLLVSLLSLVQQDARQPQNLDDDDDDDNDDDDPVVVVVSVVVVVVCVVVPPDSPRNVCSNHRCLCSRDHPPPDPPADDWDWDADLVVLEIEIEHAGSSVQSVCCSPVLVVDDDRDPDWHWYFTAHNVRGTRATWTADPVPRGIHHDDVVSSPRSD